Protein AF-A0AA92TJA6-F1 (afdb_monomer_lite)

InterPro domains:
  IPR025921 HmuY protein [PF14064] (43-308)
  IPR025921 HmuY protein [cd12105] (151-314)

Secondary structure (DSSP, 8-state):
--SSHHHHHHHHTT--------PPP--SEE-SS--GGGGTSS---EEE-TTT--EESSS-TT-B--SEETTEEHHHHTT-------EEEE--SSS--EEEE--B-TTS-EEEEE-TTT--EEEEE-----------S-----TTS-----SS--EEEETTEEEESSTTT-SSS-EEEEEEES-GGG---HHHHHHHHHHTT--PBPPEEEEEEEEPPHHHHHHHHHHTT--TTTS-SEETTTEE-EEEEEE-TTGGGGEEEETTTTEEEE--EEEEEE-TTSS-EEEEEEEESS-TTS-SSS-----EEEEEEE-

Organism: NCBI:txid165179

Sequence (315 aa):
MKKALLYIIGMAAAMTSCVSYEAEDFTGHTLPRKTGYSTGVTNDWLYFDLKTGHRYNVLNPNQSVIAYIDGKPIEEYFHYKGTAKLVKYWSEGVQKNIFEDAERDENGDTIFTKNQATGKLTYKTVKRQANSILVMENKEDDPNTMAYPATEWDLAFDGYQLRTNSGTSGIGKGGAADLGYGEYDKWTSKAQVDAYLAEHNMTFAVDDSASVYVTMSQNDWNKYCIDNKLDMNENPWFDPNNGPAKQLVSGNPVLEKAMTFSGPPPVYTPSFHTYVIRSWDGERYYKLQIISWYDANVQIGDEGGRISYYLDELK

Structure (mmCIF, N/CA/C/O backbone):
data_AF-A0AA92TJA6-F1
#
_entry.id   AF-A0AA92TJA6-F1
#
loop_
_atom_site.group_PDB
_atom_site.id
_atom_site.type_symbol
_atom_site.label_atom_id
_atom_site.label_alt_id
_atom_site.label_comp_id
_atom_site.label_asym_id
_atom_site.label_entity_id
_atom_site.label_seq_id
_atom_site.pdbx_PDB_ins_code
_atom_site.Cartn_x
_atom_site.Cartn_y
_atom_site.Cartn_z
_atom_site.occupancy
_atom_site.B_iso_or_equiv
_atom_site.auth_seq_id
_atom_site.auth_comp_id
_atom_site.auth_asym_id
_atom_site.auth_atom_id
_atom_site.pdbx_PDB_model_num
ATOM 1 N N . MET A 1 1 ? 13.074 -70.346 0.147 1.00 46.81 1 MET A N 1
ATOM 2 C CA . MET A 1 1 ? 13.483 -68.919 0.149 1.00 46.81 1 MET A CA 1
ATOM 3 C C . MET A 1 1 ? 12.815 -68.085 -0.962 1.00 46.81 1 MET A C 1
ATOM 5 O O . MET A 1 1 ? 13.453 -67.213 -1.526 1.00 46.81 1 MET A O 1
ATOM 9 N N . LYS A 1 2 ? 11.533 -68.314 -1.296 1.00 37.91 2 LYS A N 1
ATOM 10 C CA . LYS A 1 2 ? 10.801 -67.497 -2.295 1.00 37.91 2 LYS A CA 1
ATOM 11 C C . LYS A 1 2 ? 9.428 -66.991 -1.826 1.00 37.91 2 LYS A C 1
ATOM 13 O O . LYS A 1 2 ? 8.807 -66.222 -2.535 1.00 37.91 2 LYS A O 1
ATOM 18 N N . LYS A 1 3 ? 8.966 -67.376 -0.626 1.00 38.28 3 LYS A N 1
ATOM 19 C CA . LYS A 1 3 ? 7.673 -66.931 -0.065 1.00 38.28 3 LYS A CA 1
ATOM 20 C C . LYS A 1 3 ? 7.793 -65.872 1.042 1.00 38.28 3 LYS A C 1
ATOM 22 O O . LYS A 1 3 ? 6.846 -65.137 1.261 1.00 38.28 3 LYS A O 1
ATOM 27 N N . ALA A 1 4 ? 8.963 -65.734 1.674 1.00 41.34 4 ALA A N 1
ATOM 28 C CA . ALA A 1 4 ? 9.211 -64.709 2.697 1.00 41.34 4 ALA A CA 1
ATOM 29 C C . ALA A 1 4 ? 9.603 -63.335 2.112 1.00 41.34 4 ALA A C 1
ATOM 31 O O . ALA A 1 4 ? 9.384 -62.314 2.747 1.00 41.34 4 ALA A O 1
ATOM 32 N N . LEU A 1 5 ? 10.127 -63.294 0.879 1.00 35.34 5 LEU A N 1
ATOM 33 C CA . LEU A 1 5 ? 10.540 -62.045 0.222 1.00 35.34 5 LEU A CA 1
ATOM 34 C C . LEU A 1 5 ? 9.351 -61.262 -0.374 1.00 35.34 5 LEU A C 1
ATOM 36 O O . LEU A 1 5 ? 9.407 -60.046 -0.493 1.00 35.34 5 LEU A O 1
ATOM 40 N N . LEU A 1 6 ? 8.250 -61.950 -0.696 1.00 38.56 6 LEU A N 1
ATOM 41 C CA . LEU A 1 6 ? 7.034 -61.335 -1.249 1.00 38.56 6 LEU A CA 1
ATOM 42 C C . LEU A 1 6 ? 6.188 -60.608 -0.191 1.00 38.56 6 LEU A C 1
ATOM 44 O O . LEU A 1 6 ? 5.512 -59.642 -0.523 1.00 38.56 6 LEU A O 1
ATOM 48 N N . TYR A 1 7 ? 6.273 -61.005 1.082 1.00 37.94 7 TYR A N 1
ATOM 49 C CA . TYR A 1 7 ? 5.555 -60.320 2.164 1.00 37.94 7 TYR A CA 1
ATOM 50 C C . TYR A 1 7 ? 6.229 -59.010 2.601 1.00 37.94 7 TYR A C 1
ATOM 52 O O . TYR A 1 7 ? 5.539 -58.073 2.984 1.00 37.94 7 TYR A O 1
ATOM 60 N N . ILE A 1 8 ? 7.556 -58.904 2.472 1.00 43.19 8 ILE A N 1
ATOM 61 C CA . ILE A 1 8 ? 8.298 -57.679 2.818 1.00 43.19 8 ILE A CA 1
ATOM 62 C C . ILE A 1 8 ? 8.139 -56.607 1.723 1.00 43.19 8 ILE A C 1
ATOM 64 O O . ILE A 1 8 ? 8.058 -55.422 2.029 1.00 43.19 8 ILE A O 1
ATOM 68 N N . ILE A 1 9 ? 7.990 -57.012 0.457 1.00 43.69 9 ILE A N 1
ATOM 69 C CA . ILE A 1 9 ? 7.741 -56.083 -0.661 1.00 43.69 9 ILE A CA 1
ATOM 70 C C . ILE A 1 9 ? 6.264 -55.639 -0.709 1.00 43.69 9 ILE A C 1
ATOM 72 O O . ILE A 1 9 ? 5.979 -54.509 -1.094 1.00 43.69 9 ILE A O 1
ATOM 76 N N . GLY A 1 10 ? 5.325 -56.474 -0.243 1.00 38.81 10 GLY A N 1
ATOM 77 C CA . GLY A 1 10 ? 3.901 -56.123 -0.155 1.00 38.81 10 GLY A CA 1
ATOM 78 C C . GLY A 1 10 ? 3.540 -55.154 0.980 1.00 38.81 10 GLY A C 1
ATOM 79 O O . GLY A 1 10 ? 2.587 -54.396 0.841 1.00 38.81 10 GLY A O 1
ATOM 80 N N . MET A 1 11 ? 4.304 -55.132 2.080 1.00 39.25 11 MET A N 1
ATOM 81 C CA . MET A 1 11 ? 4.089 -54.189 3.194 1.00 39.25 11 MET A CA 1
ATOM 82 C C . MET A 1 11 ? 4.798 -52.839 3.009 1.00 39.25 11 MET A C 1
ATOM 84 O O . MET A 1 11 ? 4.368 -51.849 3.593 1.00 39.25 11 MET A O 1
ATOM 88 N N . ALA A 1 12 ? 5.835 -52.761 2.168 1.00 43.03 12 ALA A N 1
ATOM 89 C CA . ALA A 1 12 ? 6.515 -51.498 1.863 1.00 43.03 12 ALA A CA 1
ATOM 90 C C . ALA A 1 12 ? 5.741 -50.613 0.861 1.00 43.03 12 ALA A C 1
ATOM 92 O O . ALA A 1 12 ? 5.966 -49.408 0.808 1.00 43.03 12 ALA A O 1
ATOM 93 N N . ALA A 1 13 ? 4.805 -51.187 0.097 1.00 44.28 13 ALA A N 1
ATOM 94 C CA . ALA A 1 13 ? 4.006 -50.465 -0.897 1.00 44.28 13 ALA A CA 1
ATOM 95 C C . ALA A 1 13 ? 2.725 -49.811 -0.333 1.00 44.28 13 ALA A C 1
ATOM 97 O O . ALA A 1 13 ? 2.009 -49.149 -1.075 1.00 44.28 13 ALA A O 1
ATOM 98 N N . ALA A 1 14 ? 2.429 -49.976 0.963 1.00 43.44 14 ALA A N 1
ATOM 99 C CA . ALA A 1 14 ? 1.237 -49.408 1.607 1.00 43.44 14 ALA A CA 1
ATOM 100 C C . ALA A 1 14 ? 1.508 -48.102 2.384 1.00 43.44 14 ALA A C 1
ATOM 102 O O . ALA A 1 14 ? 0.597 -47.561 3.002 1.00 43.44 14 ALA A O 1
ATOM 103 N N . MET A 1 15 ? 2.742 -47.584 2.348 1.00 41.47 15 MET A N 1
ATOM 104 C CA . MET A 1 15 ? 3.109 -46.290 2.943 1.00 41.47 15 MET A CA 1
ATOM 105 C C . MET A 1 15 ? 3.488 -45.244 1.889 1.00 41.47 15 MET A C 1
ATOM 107 O O . MET A 1 15 ? 4.301 -44.360 2.144 1.00 41.47 15 MET A O 1
ATOM 111 N N . THR A 1 16 ? 2.863 -45.280 0.711 1.00 46.41 16 THR A N 1
ATOM 112 C CA . THR A 1 16 ? 2.644 -44.034 -0.031 1.00 46.41 16 THR A CA 1
ATOM 113 C C . THR A 1 16 ? 1.530 -43.283 0.684 1.00 46.41 16 THR A C 1
ATOM 115 O O . THR A 1 16 ? 0.378 -43.284 0.253 1.00 46.41 16 THR A O 1
ATOM 118 N N . SER A 1 17 ? 1.864 -42.661 1.815 1.00 38.69 17 SER A N 1
ATOM 119 C CA . SER A 1 17 ? 1.127 -41.490 2.257 1.00 38.69 17 SER A CA 1
ATOM 120 C C . SER A 1 17 ? 1.330 -40.447 1.163 1.00 38.69 17 SER A C 1
ATOM 122 O O . SER A 1 17 ? 2.297 -39.684 1.177 1.00 38.69 17 SER A O 1
ATOM 124 N N . CYS A 1 18 ? 0.446 -40.449 0.166 1.00 38.00 18 CYS A N 1
ATOM 125 C CA . CYS A 1 18 ? 0.074 -39.206 -0.474 1.00 38.00 18 CYS A CA 1
ATOM 126 C C . CYS A 1 18 ? -0.380 -38.328 0.686 1.00 38.00 18 CYS A C 1
ATOM 128 O O . CYS A 1 18 ? -1.487 -38.489 1.191 1.00 38.00 18 CYS A O 1
ATOM 130 N N . VAL A 1 19 ? 0.524 -37.492 1.194 1.00 36.19 19 VAL A N 1
ATOM 131 C CA . VAL A 1 19 ? 0.121 -36.349 1.991 1.00 36.19 19 VAL A CA 1
ATOM 132 C C . VAL A 1 19 ? -0.661 -35.514 0.991 1.00 36.19 19 VAL A C 1
ATOM 134 O O . VAL A 1 19 ? -0.076 -34.767 0.210 1.00 36.19 19 VAL A O 1
ATOM 137 N N . SER A 1 20 ? -1.974 -35.731 0.912 1.00 33.03 20 SER A N 1
ATOM 138 C CA . SER A 1 20 ? -2.849 -34.664 0.474 1.00 33.03 20 SER A CA 1
ATOM 139 C C . SER A 1 20 ? -2.599 -33.580 1.501 1.00 33.03 20 SER A C 1
ATOM 141 O O . SER A 1 20 ? -2.987 -33.701 2.663 1.00 33.03 20 SER A O 1
ATOM 143 N N . TYR A 1 21 ? -1.822 -32.578 1.106 1.00 40.84 21 TYR A N 1
ATOM 144 C CA . TYR A 1 21 ? -1.892 -31.298 1.770 1.00 40.84 21 TYR A CA 1
ATOM 145 C C . TYR A 1 21 ? -3.336 -30.856 1.530 1.00 40.84 21 TYR A C 1
ATOM 147 O O . TYR A 1 21 ? -3.654 -30.290 0.488 1.00 40.84 21 TYR A O 1
ATOM 155 N N . GLU A 1 22 ? -4.235 -31.218 2.444 1.00 37.84 22 GLU A N 1
ATOM 156 C CA . GLU A 1 22 ? -5.461 -30.465 2.664 1.00 37.84 22 GLU A CA 1
ATOM 157 C C . GLU A 1 22 ? -4.980 -29.138 3.253 1.00 37.84 22 GLU A C 1
ATOM 159 O O . GLU A 1 22 ? -5.021 -28.912 4.458 1.00 37.84 22 GLU A O 1
ATOM 164 N N . ALA A 1 23 ? -4.353 -28.316 2.403 1.00 51.09 23 ALA A N 1
ATOM 165 C CA . ALA A 1 23 ? -4.221 -26.909 2.693 1.00 51.09 23 ALA A CA 1
ATOM 166 C C . ALA A 1 23 ? -5.659 -26.435 2.871 1.00 51.09 23 ALA A C 1
ATOM 168 O O . ALA A 1 23 ? -6.474 -26.641 1.972 1.00 51.09 23 ALA A O 1
ATOM 169 N N . GLU A 1 24 ? -5.977 -25.915 4.054 1.00 57.41 24 GLU A N 1
ATOM 170 C CA . GLU A 1 24 ? -7.269 -25.281 4.277 1.00 57.41 24 GLU A CA 1
ATOM 171 C C . GLU A 1 24 ? -7.510 -24.275 3.149 1.00 57.41 24 GLU A C 1
ATOM 173 O O . GLU A 1 24 ? -6.581 -23.573 2.728 1.00 57.41 24 GLU A O 1
ATOM 178 N N . ASP A 1 25 ? -8.736 -24.256 2.623 1.00 69.25 25 ASP A N 1
ATOM 179 C CA . ASP A 1 25 ? -9.102 -23.326 1.563 1.00 69.25 25 ASP A CA 1
ATOM 180 C C . ASP A 1 25 ? -8.773 -21.900 2.024 1.00 69.25 25 ASP A C 1
ATOM 182 O O . ASP A 1 25 ? -9.103 -21.495 3.141 1.00 69.25 25 ASP A O 1
ATOM 186 N N . PHE A 1 26 ? -8.093 -21.134 1.173 1.00 76.38 26 PHE A N 1
ATOM 187 C CA . PHE A 1 26 ? -7.744 -19.755 1.485 1.00 76.38 26 PHE A CA 1
ATOM 188 C C . PHE A 1 26 ? -9.024 -18.921 1.638 1.00 76.38 26 PHE A C 1
ATOM 190 O O . PHE A 1 26 ? -9.745 -18.697 0.670 1.00 76.38 26 PHE A O 1
ATOM 197 N N . THR A 1 27 ? -9.298 -18.430 2.849 1.00 80.25 27 THR A N 1
ATOM 198 C CA . THR A 1 27 ? -10.478 -17.595 3.150 1.00 80.25 27 THR A CA 1
ATOM 199 C C . THR A 1 27 ? -10.176 -16.095 3.151 1.00 80.25 27 THR A C 1
ATOM 201 O O . THR A 1 27 ? -10.936 -15.311 3.720 1.00 80.25 27 THR A O 1
ATOM 204 N N . GLY A 1 28 ? -9.024 -15.687 2.613 1.00 82.00 28 GLY A N 1
ATOM 205 C CA . GLY A 1 28 ? -8.618 -14.286 2.578 1.00 82.00 28 GLY A CA 1
ATOM 206 C C . GLY A 1 28 ? -9.091 -13.560 1.323 1.00 82.00 28 GLY A C 1
ATOM 207 O O . GLY A 1 28 ? -9.976 -14.005 0.600 1.00 82.00 28 GLY A O 1
ATOM 208 N N . HIS A 1 29 ? -8.470 -12.417 1.060 1.00 83.62 29 HIS A N 1
ATOM 209 C CA . HIS A 1 29 ? -8.767 -11.560 -0.081 1.00 83.62 29 HIS A CA 1
ATOM 210 C C . HIS A 1 29 ? -7.673 -11.667 -1.136 1.00 83.62 29 HIS A C 1
ATOM 212 O O . HIS A 1 29 ? -6.510 -11.934 -0.830 1.00 83.62 29 HIS A O 1
ATOM 218 N N . THR A 1 30 ? -8.031 -11.364 -2.378 1.00 82.81 30 THR A N 1
ATOM 219 C CA . THR A 1 30 ? -7.078 -11.228 -3.479 1.00 82.81 30 THR A CA 1
ATOM 220 C C . THR A 1 30 ? -7.277 -9.879 -4.152 1.00 82.81 30 THR A C 1
ATOM 222 O O . THR A 1 30 ? -8.408 -9.413 -4.305 1.00 82.81 30 THR A O 1
ATOM 225 N N . LEU A 1 31 ? -6.182 -9.239 -4.572 1.00 81.31 31 LEU A N 1
ATOM 226 C CA . LEU A 1 31 ? -6.276 -7.995 -5.329 1.00 81.31 31 LEU A CA 1
ATOM 227 C C . LEU A 1 31 ? -7.143 -8.195 -6.585 1.00 81.31 31 LEU A C 1
ATOM 229 O O . LEU A 1 31 ? -6.944 -9.159 -7.328 1.00 81.31 31 LEU A O 1
ATOM 233 N N . PRO A 1 32 ? -8.056 -7.254 -6.888 1.00 74.50 32 PRO A N 1
ATOM 234 C CA . PRO A 1 32 ? -9.002 -7.400 -7.994 1.00 74.50 32 PRO A CA 1
ATOM 235 C C . PRO A 1 32 ? -8.333 -7.314 -9.373 1.00 74.50 32 PRO A C 1
ATOM 237 O O . PRO A 1 32 ? -8.913 -7.711 -10.381 1.00 74.50 32 PRO A O 1
ATOM 240 N N . ARG A 1 33 ? -7.102 -6.796 -9.436 1.00 79.50 33 ARG A N 1
ATOM 241 C CA . ARG A 1 33 ? -6.264 -6.775 -10.634 1.00 79.50 33 ARG A CA 1
ATOM 242 C C . ARG A 1 33 ? -4.787 -6.760 -10.262 1.00 79.50 33 ARG A C 1
ATOM 244 O O . ARG A 1 33 ? -4.427 -6.481 -9.123 1.00 79.50 33 ARG A O 1
ATOM 251 N N . LYS A 1 34 ? -3.947 -7.002 -11.265 1.00 81.94 34 LYS A N 1
ATOM 252 C CA . LYS A 1 34 ? -2.508 -6.754 -11.177 1.00 81.94 34 LYS A CA 1
ATOM 253 C C . LYS A 1 34 ? -2.241 -5.258 -11.044 1.00 81.94 34 LYS A C 1
ATOM 255 O O . LYS A 1 34 ? -2.969 -4.462 -11.644 1.00 81.94 34 LYS A O 1
ATOM 260 N N . THR A 1 35 ? -1.202 -4.911 -10.298 1.00 82.25 35 THR A N 1
ATOM 261 C CA . THR A 1 35 ? -0.723 -3.537 -10.117 1.00 82.25 35 THR A CA 1
ATOM 262 C C . THR A 1 35 ? 0.784 -3.428 -10.381 1.00 82.25 35 THR A C 1
ATOM 264 O O . THR A 1 35 ? 1.507 -4.431 -10.476 1.00 82.25 35 THR A O 1
ATOM 267 N N . GLY A 1 36 ? 1.259 -2.192 -10.508 1.00 82.94 36 GLY A N 1
ATOM 268 C CA . GLY A 1 36 ? 2.660 -1.823 -10.717 1.00 82.94 36 GLY A CA 1
ATOM 269 C C . GLY A 1 36 ? 3.223 -2.176 -12.083 1.00 82.94 36 GLY A C 1
ATOM 270 O O . GLY A 1 36 ? 2.483 -2.328 -13.049 1.00 82.94 36 GLY A O 1
ATOM 271 N N . TYR A 1 37 ? 4.545 -2.357 -12.172 1.00 74.44 37 TYR A N 1
ATOM 272 C CA . TYR A 1 37 ? 5.258 -2.556 -13.448 1.00 74.44 37 TYR A CA 1
ATOM 273 C C . TYR A 1 37 ? 4.686 -3.676 -14.342 1.00 74.44 37 TYR A C 1
ATOM 275 O O . TYR A 1 37 ? 4.882 -3.658 -15.559 1.00 74.44 37 TYR A O 1
ATOM 283 N N . SER A 1 38 ? 3.961 -4.634 -13.751 1.00 74.06 38 SER A N 1
ATOM 284 C CA . SER A 1 38 ? 3.255 -5.712 -14.450 1.00 74.06 38 SER A CA 1
ATOM 285 C C . SER A 1 38 ? 2.142 -5.223 -15.392 1.00 74.06 38 SER A C 1
ATOM 287 O O . SER A 1 38 ? 1.795 -5.931 -16.336 1.00 74.06 38 SER A O 1
ATOM 289 N N . THR A 1 39 ? 1.618 -4.009 -15.191 1.00 71.69 39 THR A N 1
ATOM 290 C CA . THR A 1 39 ? 0.632 -3.359 -16.075 1.00 71.69 39 THR A CA 1
ATOM 291 C C . THR A 1 39 ? 1.279 -2.486 -17.153 1.00 71.69 39 THR A C 1
ATOM 293 O O . THR A 1 39 ? 0.586 -1.870 -17.962 1.00 71.69 39 THR A O 1
ATOM 296 N N . GLY A 1 40 ? 2.616 -2.472 -17.220 1.00 73.31 40 GLY A N 1
ATOM 297 C CA . GLY A 1 40 ? 3.381 -1.758 -18.241 1.00 73.31 40 GLY A CA 1
ATOM 298 C C . GLY A 1 40 ? 3.637 -0.284 -17.932 1.00 73.31 40 GLY A C 1
ATOM 299 O O . GLY A 1 40 ? 4.109 0.430 -18.821 1.00 73.31 40 GLY A O 1
ATOM 300 N N . VAL A 1 41 ? 3.353 0.156 -16.702 1.00 75.25 41 VAL A N 1
ATOM 301 C CA . VAL A 1 41 ? 3.571 1.525 -16.207 1.00 75.25 41 VAL A CA 1
ATOM 302 C C . VAL A 1 41 ? 4.150 1.499 -14.788 1.00 75.25 41 VAL A C 1
ATOM 304 O O . VAL A 1 41 ? 3.948 0.534 -14.056 1.00 75.25 41 VAL A O 1
ATOM 307 N N . THR A 1 42 ? 4.921 2.520 -14.415 1.00 79.31 42 THR A N 1
ATOM 308 C CA . THR A 1 42 ? 5.580 2.600 -13.095 1.00 79.31 42 THR A CA 1
ATOM 309 C C . THR A 1 42 ? 4.630 3.031 -11.978 1.00 79.31 42 THR A C 1
ATOM 311 O O . THR A 1 42 ? 4.838 2.642 -10.840 1.00 79.31 42 THR A O 1
ATOM 314 N N . ASN A 1 43 ? 3.621 3.846 -12.292 1.00 75.62 43 ASN A N 1
ATOM 315 C CA . ASN A 1 43 ? 2.665 4.385 -11.326 1.00 75.62 43 ASN A CA 1
ATOM 316 C C . ASN A 1 43 ? 1.317 3.697 -11.473 1.00 75.62 43 ASN A C 1
ATOM 318 O O . ASN A 1 43 ? 0.499 4.091 -12.303 1.00 75.62 43 ASN A O 1
ATOM 322 N N . ASP A 1 44 ? 1.056 2.675 -10.682 1.00 81.06 44 ASP A N 1
ATOM 323 C CA . ASP A 1 44 ? -0.193 1.937 -10.798 1.00 81.06 44 ASP A CA 1
ATOM 324 C C . ASP A 1 44 ? -0.746 1.557 -9.436 1.00 81.06 44 ASP A C 1
ATOM 326 O O . ASP A 1 44 ? -0.952 0.391 -9.094 1.00 81.06 44 ASP A O 1
ATOM 330 N N . TRP A 1 45 ? -0.999 2.606 -8.664 1.00 84.81 45 TRP A N 1
ATOM 331 C CA . TRP A 1 45 ? -1.575 2.489 -7.344 1.00 84.81 45 TRP A CA 1
ATOM 332 C C . TRP A 1 45 ? -3.070 2.224 -7.409 1.00 84.81 45 TRP A C 1
ATOM 334 O O . TRP A 1 45 ? -3.836 3.018 -7.954 1.00 84.81 45 TRP A O 1
ATOM 344 N N . LEU A 1 46 ? -3.487 1.130 -6.789 1.00 84.94 46 LEU A N 1
ATOM 345 C CA . LEU A 1 46 ? -4.878 0.784 -6.543 1.00 84.94 46 LEU A CA 1
ATOM 346 C C . LEU A 1 46 ? -5.216 1.124 -5.092 1.00 84.94 46 LEU A C 1
ATOM 348 O O . LEU A 1 46 ? -4.591 0.578 -4.185 1.00 84.94 46 LEU A O 1
ATOM 352 N N . TYR A 1 47 ? -6.183 2.014 -4.873 1.00 84.56 47 TYR A N 1
ATOM 353 C CA . TYR A 1 47 ? -6.493 2.548 -3.543 1.00 84.56 47 TYR A CA 1
ATOM 354 C C . TYR A 1 47 ? -7.798 1.979 -3.009 1.00 84.56 47 TYR A C 1
ATOM 356 O O . TYR A 1 47 ? -8.724 1.708 -3.774 1.00 84.56 47 TYR A O 1
ATOM 364 N N . PHE A 1 48 ? -7.888 1.881 -1.689 1.00 84.25 48 PHE A N 1
ATOM 365 C CA . PHE A 1 48 ? -9.005 1.293 -0.972 1.00 84.25 48 PHE A CA 1
ATOM 366 C C . PHE A 1 48 ? -9.438 2.205 0.179 1.00 84.25 48 PHE A C 1
ATOM 368 O O . PHE A 1 48 ? -8.616 2.605 1.004 1.00 84.25 48 PHE A O 1
ATOM 375 N N . ASP A 1 49 ? -10.733 2.497 0.248 1.00 83.94 49 ASP A N 1
ATOM 376 C CA . ASP A 1 49 ? -11.424 2.865 1.486 1.00 83.94 49 ASP A CA 1
ATOM 377 C C . ASP A 1 49 ? -11.823 1.560 2.182 1.00 83.94 49 ASP A C 1
ATOM 379 O O . ASP A 1 49 ? -12.683 0.815 1.702 1.00 83.94 49 ASP A O 1
ATOM 383 N N . LEU A 1 50 ? -11.176 1.260 3.302 1.00 84.50 50 LEU A N 1
ATOM 384 C CA . LEU A 1 50 ? -11.356 0.001 4.017 1.00 84.50 50 LEU A CA 1
ATOM 385 C C . LEU A 1 50 ? -12.685 -0.058 4.770 1.00 84.50 50 LEU A C 1
ATOM 387 O O . LEU A 1 50 ? -13.196 -1.150 5.015 1.00 84.50 50 LEU A O 1
ATOM 391 N N . LYS A 1 51 ? -13.278 1.096 5.097 1.00 81.00 51 LYS A N 1
ATOM 392 C CA . LYS A 1 51 ? -14.576 1.160 5.779 1.00 81.00 51 LYS A CA 1
ATOM 393 C C . LYS A 1 51 ? -15.701 0.784 4.825 1.00 81.00 51 LYS A C 1
ATOM 395 O O . LYS A 1 51 ? -16.618 0.055 5.202 1.00 81.00 51 LYS A O 1
ATOM 400 N N . THR A 1 52 ? -15.680 1.345 3.619 1.00 71.62 52 THR A N 1
ATOM 401 C CA . THR A 1 52 ? -16.760 1.147 2.638 1.00 71.62 52 THR A CA 1
ATOM 402 C C . THR A 1 52 ? -16.478 0.007 1.663 1.00 71.62 52 THR A C 1
ATOM 404 O O . THR A 1 52 ? -17.404 -0.468 1.008 1.00 71.62 52 THR A O 1
ATOM 407 N N . GLY A 1 53 ? -15.221 -0.435 1.562 1.00 70.06 53 GLY A N 1
ATOM 408 C CA . GLY A 1 53 ? -14.753 -1.349 0.522 1.00 70.06 53 GLY A CA 1
ATOM 409 C C . GLY A 1 53 ? -14.625 -0.681 -0.850 1.00 70.06 53 GLY A C 1
ATOM 410 O O . GLY A 1 53 ? -14.419 -1.371 -1.848 1.00 70.06 53 GLY A O 1
ATOM 411 N N . HIS A 1 54 ? -14.778 0.646 -0.931 1.00 71.06 54 HIS A N 1
ATOM 412 C CA . HIS A 1 54 ? -14.686 1.372 -2.189 1.00 71.06 54 HIS A CA 1
ATOM 413 C C . HIS A 1 54 ? -13.245 1.385 -2.707 1.00 71.06 54 HIS A C 1
ATOM 415 O O . HIS A 1 54 ? -12.289 1.567 -1.952 1.00 71.06 54 HIS A O 1
ATOM 421 N N . ARG A 1 55 ? -13.099 1.193 -4.018 1.00 75.19 55 ARG A N 1
ATOM 422 C CA . ARG A 1 55 ? -11.817 1.114 -4.715 1.00 75.19 55 ARG A CA 1
ATOM 423 C C . ARG A 1 55 ? -11.661 2.303 -5.647 1.00 75.19 55 ARG A C 1
ATOM 425 O O . ARG A 1 55 ? -12.583 2.625 -6.391 1.00 75.19 55 ARG A O 1
ATOM 432 N N . TYR A 1 56 ? -10.475 2.894 -5.675 1.00 72.88 56 TYR A N 1
ATOM 433 C CA . TYR A 1 56 ? -10.132 3.967 -6.604 1.00 72.88 56 TYR A CA 1
ATOM 434 C C . TYR A 1 56 ? -9.008 3.526 -7.534 1.00 72.88 56 TYR A C 1
ATOM 436 O O . TYR A 1 56 ? -8.159 2.719 -7.164 1.00 72.88 56 TYR A O 1
ATOM 444 N N . ASN A 1 57 ? -8.983 4.105 -8.735 1.00 70.69 57 ASN A N 1
ATOM 445 C CA . ASN A 1 57 ? -8.011 3.791 -9.782 1.00 70.69 57 ASN A CA 1
ATOM 446 C C . ASN A 1 57 ? -8.076 2.348 -10.318 1.00 70.69 57 ASN A C 1
ATOM 448 O O . ASN A 1 57 ? -7.067 1.745 -10.677 1.00 70.69 57 ASN A O 1
ATOM 452 N N . VAL A 1 58 ? -9.279 1.771 -10.386 1.00 68.25 58 VAL A N 1
ATOM 453 C CA . VAL A 1 58 ? -9.466 0.378 -10.821 1.00 68.25 58 VAL A CA 1
ATOM 454 C C . VAL A 1 58 ? -9.085 0.166 -12.291 1.00 68.25 58 VAL A C 1
ATOM 456 O O . VAL A 1 58 ? -8.516 -0.868 -12.615 1.00 68.25 58 VAL A O 1
ATOM 459 N N . LEU A 1 59 ? -9.345 1.131 -13.177 1.00 62.47 59 LEU A N 1
ATOM 460 C CA . LEU A 1 59 ? -9.205 0.946 -14.632 1.00 62.47 59 LEU A CA 1
ATOM 461 C C . LEU A 1 59 ? -8.211 1.898 -15.311 1.00 62.47 59 LEU A C 1
ATOM 463 O O . LEU A 1 59 ? -8.044 1.824 -16.525 1.00 62.47 59 LEU A O 1
ATOM 467 N N . ASN A 1 60 ? -7.544 2.770 -14.552 1.00 63.72 60 ASN A N 1
ATOM 468 C CA . ASN A 1 60 ? -6.677 3.817 -15.098 1.00 63.72 60 ASN A CA 1
ATOM 469 C C . ASN A 1 60 ? -5.232 3.694 -14.576 1.00 63.72 60 ASN A C 1
ATOM 471 O O . ASN A 1 60 ? -4.758 4.581 -13.862 1.00 63.72 60 ASN A O 1
ATOM 475 N N . PRO A 1 61 ? -4.507 2.613 -14.924 1.00 66.75 61 PRO A N 1
ATOM 476 C CA . PRO A 1 61 ? -3.086 2.525 -14.603 1.00 66.75 61 PRO A CA 1
ATOM 477 C C . PRO A 1 61 ? -2.357 3.761 -15.157 1.00 66.75 61 PRO A C 1
ATOM 479 O O . PRO A 1 61 ? -2.736 4.292 -16.205 1.00 66.75 61 PRO A O 1
ATOM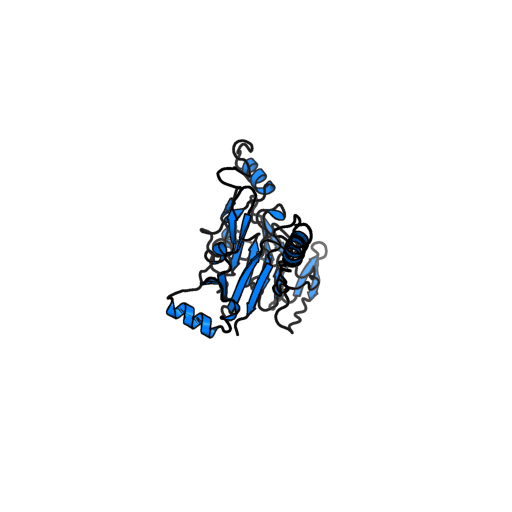 482 N N . ASN A 1 62 ? -1.319 4.229 -14.460 1.00 64.12 62 ASN A N 1
ATOM 483 C CA . ASN A 1 62 ? -0.577 5.469 -14.736 1.00 64.12 62 ASN A CA 1
ATOM 484 C C . ASN A 1 62 ? -1.252 6.775 -14.298 1.00 64.12 62 ASN A C 1
ATOM 486 O O . ASN A 1 62 ? -0.717 7.851 -14.566 1.00 64.12 62 ASN A O 1
ATOM 490 N N . GLN A 1 63 ? -2.390 6.715 -13.610 1.00 59.19 63 GLN A N 1
ATOM 491 C CA . GLN A 1 63 ? -3.016 7.874 -12.968 1.00 59.19 63 GLN A CA 1
ATOM 492 C C . GLN A 1 63 ? -2.949 7.733 -11.438 1.00 59.19 63 GLN A C 1
ATOM 494 O O . GLN A 1 63 ? -2.948 6.622 -10.914 1.00 59.19 63 GLN A O 1
ATOM 499 N N . SER A 1 64 ? -2.836 8.849 -10.715 1.00 57.59 64 SER A N 1
ATOM 500 C CA . SER A 1 64 ? -2.704 8.898 -9.253 1.00 57.59 64 SER A CA 1
ATOM 501 C C . SER A 1 64 ? -3.782 9.782 -8.629 1.00 57.59 64 SER A C 1
ATOM 503 O O . SER A 1 64 ? -3.907 10.957 -8.994 1.00 57.59 64 SER A O 1
ATOM 505 N N . VAL A 1 65 ? -4.570 9.207 -7.703 1.00 56.16 65 VAL A N 1
ATOM 506 C CA . VAL A 1 65 ? -5.802 9.808 -7.129 1.00 56.16 65 VAL A CA 1
ATOM 507 C C . VAL A 1 65 ? -5.608 10.750 -5.966 1.00 56.16 65 VAL A C 1
ATOM 509 O O . VAL A 1 65 ? -6.584 11.276 -5.422 1.00 56.16 65 VAL A O 1
ATOM 512 N N . ILE A 1 66 ? -4.362 10.921 -5.561 1.00 55.97 66 ILE A N 1
ATOM 513 C CA . ILE A 1 66 ? -4.002 11.646 -4.352 1.00 55.97 66 ILE A CA 1
ATOM 514 C C . ILE A 1 66 ? -4.071 13.148 -4.598 1.00 55.97 66 ILE A C 1
ATOM 516 O O . ILE A 1 66 ? -3.797 13.608 -5.695 1.00 55.97 66 ILE A O 1
ATOM 520 N N . ALA A 1 67 ? -4.420 13.913 -3.566 1.00 48.00 67 ALA A N 1
ATOM 521 C CA . ALA A 1 67 ? -4.425 15.377 -3.608 1.00 48.00 67 ALA A CA 1
ATOM 522 C C . ALA A 1 67 ? -3.069 15.998 -3.204 1.00 48.00 67 ALA A C 1
ATOM 524 O O . ALA A 1 67 ? -2.912 17.218 -3.262 1.00 48.00 67 ALA A O 1
ATOM 525 N N . TYR A 1 68 ? -2.101 15.170 -2.788 1.00 49.03 68 TYR A N 1
ATOM 526 C CA . TYR A 1 68 ? -0.823 15.590 -2.208 1.00 49.03 68 TYR A CA 1
ATOM 527 C C . TYR A 1 68 ? 0.347 14.784 -2.778 1.00 49.03 68 TYR A C 1
ATOM 529 O O . TYR A 1 68 ? 0.195 13.599 -3.054 1.00 49.03 68 TYR A O 1
ATOM 537 N N . ILE A 1 69 ? 1.502 15.432 -2.935 1.00 54.41 69 ILE A N 1
ATOM 538 C CA . ILE A 1 69 ? 2.779 14.831 -3.344 1.00 54.41 69 ILE A CA 1
ATOM 539 C C . ILE A 1 69 ? 3.862 15.413 -2.438 1.00 54.41 69 ILE A C 1
ATOM 541 O O . ILE A 1 69 ? 3.953 16.635 -2.299 1.00 54.41 69 ILE A O 1
ATOM 545 N N . ASP A 1 70 ? 4.671 14.559 -1.809 1.00 58.56 70 ASP A N 1
ATOM 546 C CA . ASP A 1 70 ? 5.749 14.968 -0.896 1.00 58.56 70 ASP A CA 1
ATOM 547 C C . ASP A 1 70 ? 5.258 15.936 0.205 1.00 58.56 70 ASP A C 1
ATOM 549 O O . ASP A 1 70 ? 5.918 16.917 0.555 1.00 58.56 70 ASP A O 1
ATOM 553 N N . GLY A 1 71 ? 4.042 15.702 0.717 1.00 53.81 71 GLY A N 1
ATOM 554 C CA . GLY A 1 71 ? 3.408 16.532 1.751 1.00 53.81 71 GLY A CA 1
ATOM 555 C C . GLY A 1 71 ? 2.891 17.896 1.270 1.00 53.81 71 GLY A C 1
ATOM 556 O O . GLY A 1 71 ? 2.389 18.677 2.080 1.00 53.81 71 GLY A O 1
ATOM 557 N N . LYS A 1 72 ? 2.974 18.193 -0.031 1.00 56.53 72 LYS A N 1
ATOM 558 C CA . LYS A 1 72 ? 2.442 19.420 -0.637 1.00 56.53 72 LYS A CA 1
ATOM 559 C C . LYS A 1 72 ? 1.160 19.137 -1.410 1.00 56.53 72 LYS A C 1
ATOM 561 O O . LYS A 1 72 ? 1.100 18.114 -2.089 1.00 56.53 72 LYS A O 1
ATOM 566 N N . PRO A 1 73 ? 0.160 20.035 -1.380 1.00 58.59 73 PRO A N 1
ATOM 567 C CA . PRO A 1 73 ? -0.964 19.957 -2.305 1.00 58.59 73 PRO A CA 1
ATOM 568 C C . PRO A 1 73 ? -0.463 19.925 -3.753 1.00 58.59 73 PRO A C 1
ATOM 570 O O . PRO A 1 73 ? 0.512 20.608 -4.083 1.00 58.59 73 PRO A O 1
ATOM 573 N N . ILE A 1 74 ? -1.139 19.181 -4.628 1.00 54.19 74 ILE A N 1
ATOM 574 C CA . ILE A 1 74 ? -0.812 19.105 -6.064 1.00 54.19 74 ILE A CA 1
ATOM 575 C C . ILE A 1 74 ? -0.661 20.497 -6.688 1.00 54.19 74 ILE A C 1
ATOM 577 O O . ILE A 1 74 ? 0.239 20.725 -7.494 1.00 54.19 74 ILE A O 1
ATOM 581 N N . GLU A 1 75 ? -1.496 21.457 -6.294 1.00 53.66 75 GLU A N 1
ATOM 582 C CA . GLU A 1 75 ? -1.429 22.832 -6.789 1.00 53.66 75 GLU A CA 1
ATOM 583 C C . GLU A 1 75 ? -0.106 23.515 -6.457 1.00 53.66 75 GLU A C 1
ATOM 585 O O . GLU A 1 75 ? 0.470 24.205 -7.300 1.00 53.66 75 GLU A O 1
ATOM 590 N N . GLU A 1 76 ? 0.377 23.318 -5.232 1.00 57.34 76 GLU A N 1
ATOM 591 C CA . GLU A 1 76 ? 1.647 23.870 -4.781 1.00 57.34 76 GLU A CA 1
ATOM 592 C C . GLU A 1 76 ? 2.812 23.149 -5.460 1.00 57.34 76 GLU A C 1
ATOM 594 O O . GLU A 1 76 ? 3.727 23.802 -5.966 1.00 57.34 76 GLU A O 1
ATOM 599 N N . TYR A 1 77 ? 2.750 21.815 -5.514 1.00 52.03 77 TYR A N 1
ATOM 600 C CA . TYR A 1 77 ? 3.795 20.969 -6.084 1.00 52.03 77 TYR A CA 1
ATOM 601 C C . TYR A 1 77 ? 4.033 21.257 -7.575 1.00 52.03 77 TYR A C 1
ATOM 603 O O . TYR A 1 77 ? 5.176 21.295 -8.027 1.00 52.03 77 TYR A O 1
ATOM 611 N N . PHE A 1 78 ? 2.966 21.521 -8.332 1.00 49.53 78 PHE A N 1
ATOM 612 C CA . PHE A 1 78 ? 3.031 21.852 -9.760 1.00 49.53 78 PHE A CA 1
ATOM 613 C C . PHE A 1 78 ? 3.049 23.350 -10.070 1.00 49.53 78 PHE A C 1
ATOM 615 O O . PHE A 1 78 ? 3.013 23.729 -11.241 1.00 49.53 78 PHE A O 1
ATOM 622 N N . HIS A 1 79 ? 3.100 24.214 -9.052 1.00 50.75 79 HIS A N 1
ATOM 623 C CA . HIS A 1 79 ? 3.038 25.670 -9.214 1.00 50.75 79 HIS A CA 1
ATOM 624 C C . HIS A 1 79 ? 1.813 26.151 -10.024 1.00 50.75 79 HIS A C 1
ATOM 626 O O . HIS A 1 79 ? 1.886 27.126 -10.780 1.00 50.75 79 HIS A O 1
ATOM 632 N N . TYR A 1 80 ? 0.671 25.481 -9.865 1.00 44.31 80 TYR A N 1
ATOM 633 C CA . TYR A 1 80 ? -0.570 25.776 -10.578 1.00 44.31 80 TYR A CA 1
ATOM 634 C C . TYR A 1 80 ? -1.372 26.882 -9.865 1.00 44.31 80 TYR A C 1
ATOM 636 O O . TYR A 1 80 ? -1.628 26.806 -8.666 1.00 44.31 80 TYR A O 1
ATOM 644 N N . LYS A 1 81 ? -1.795 27.920 -10.606 1.00 50.41 81 LYS A N 1
ATOM 645 C CA . LYS A 1 81 ? -2.490 29.120 -10.073 1.00 50.41 81 LYS A CA 1
ATOM 646 C C . LYS A 1 81 ? -3.982 29.224 -10.440 1.00 50.41 81 LYS A C 1
ATOM 648 O O . LYS A 1 81 ? -4.567 30.296 -10.294 1.00 50.41 81 LYS A O 1
ATOM 653 N N . GLY A 1 82 ? -4.593 28.165 -10.972 1.00 46.34 82 GLY A N 1
ATOM 654 C CA . GLY A 1 82 ? -5.998 28.193 -11.400 1.00 46.34 82 GLY A CA 1
ATOM 655 C C . GLY A 1 82 ? -6.987 28.251 -10.229 1.00 46.34 82 GLY A C 1
ATOM 656 O O . GLY A 1 82 ? -6.739 27.701 -9.160 1.00 46.34 82 GLY A O 1
ATOM 657 N N . THR A 1 83 ? -8.118 28.929 -10.437 1.00 40.75 83 THR A N 1
ATOM 658 C CA . THR A 1 83 ? -9.131 29.261 -9.415 1.00 40.75 83 THR A CA 1
ATOM 659 C C . THR A 1 83 ? -10.302 28.275 -9.325 1.00 40.75 83 THR A C 1
ATOM 661 O O . THR A 1 83 ? -11.217 28.493 -8.534 1.00 40.75 83 THR A O 1
ATOM 664 N N . ALA A 1 84 ? -10.322 27.215 -10.135 1.00 41.97 84 ALA A N 1
ATOM 665 C CA . ALA A 1 84 ? -11.489 26.346 -10.262 1.00 41.97 84 ALA A CA 1
ATOM 666 C C . ALA A 1 84 ? -11.464 25.163 -9.271 1.00 41.97 84 ALA A C 1
ATOM 668 O O . ALA A 1 84 ? -10.421 24.536 -9.066 1.00 41.97 84 ALA A O 1
ATOM 669 N N . LYS A 1 85 ? -12.636 24.836 -8.697 1.00 41.06 85 LYS A N 1
ATOM 670 C CA . LYS A 1 85 ? -12.915 23.651 -7.854 1.00 41.06 85 LYS A CA 1
ATOM 671 C C . LYS A 1 85 ? -12.957 22.356 -8.690 1.00 41.06 85 LYS A C 1
ATOM 673 O O . LYS A 1 85 ? -13.886 21.558 -8.581 1.00 41.06 85 LYS A O 1
ATOM 678 N N . LEU A 1 86 ? -11.994 22.189 -9.587 1.00 38.44 86 LEU A N 1
ATOM 679 C CA . LEU A 1 86 ? -11.898 21.024 -10.457 1.00 38.44 86 LEU A CA 1
ATOM 680 C C . LEU A 1 86 ? -11.196 19.898 -9.703 1.00 38.44 86 LEU A C 1
ATOM 682 O O . LEU A 1 86 ? -10.253 20.141 -8.946 1.00 38.44 86 LEU A O 1
ATOM 686 N N . VAL A 1 87 ? -11.663 18.673 -9.917 1.00 38.41 87 VAL A N 1
ATOM 687 C CA . VAL A 1 87 ? -10.955 17.473 -9.478 1.00 38.41 87 VAL A CA 1
ATOM 688 C C . VAL A 1 87 ? -9.667 17.375 -10.290 1.00 38.41 87 VAL A C 1
ATOM 690 O O . VAL A 1 87 ? -9.708 17.435 -11.520 1.00 38.41 87 VAL A O 1
ATOM 693 N N . LYS A 1 88 ? -8.529 17.253 -9.601 1.00 45.09 88 LYS A N 1
ATOM 694 C CA . LYS A 1 88 ? -7.197 17.229 -10.213 1.00 45.09 88 LYS A CA 1
ATOM 695 C C . LYS A 1 88 ? -6.614 15.829 -10.122 1.00 45.09 88 LYS A C 1
ATOM 697 O O . LYS A 1 88 ? -6.570 15.241 -9.046 1.00 45.09 88 LYS A O 1
ATOM 702 N N . TYR A 1 89 ? -6.157 15.328 -11.258 1.00 43.03 89 TYR A N 1
ATOM 703 C CA . TYR A 1 89 ? -5.497 14.034 -11.404 1.00 43.03 89 TYR A CA 1
ATOM 704 C C . TYR A 1 89 ? -4.090 14.297 -11.893 1.00 43.03 89 TYR A C 1
ATOM 706 O O . TYR A 1 89 ? -3.868 15.265 -12.628 1.00 43.03 89 TYR A O 1
ATOM 714 N N . TRP A 1 90 ? -3.164 13.404 -11.570 1.00 40.69 90 TRP A N 1
ATOM 715 C CA . TRP A 1 90 ? -1.838 13.465 -12.157 1.00 40.69 90 TRP A CA 1
ATOM 716 C C . TRP A 1 90 ? -1.293 12.080 -12.483 1.00 40.69 90 TRP A C 1
ATOM 718 O O . TRP A 1 90 ? -1.669 11.087 -11.865 1.00 40.69 90 TRP A O 1
ATOM 728 N N . SER A 1 91 ? -0.424 12.011 -13.486 1.00 37.72 91 SER A N 1
ATOM 729 C CA . SER A 1 91 ? 0.342 10.808 -13.809 1.00 37.72 91 SER A CA 1
ATOM 730 C C . SER A 1 91 ? 1.731 10.899 -13.185 1.00 37.72 91 SER A C 1
ATOM 732 O O . SER A 1 91 ? 2.498 11.807 -13.513 1.00 37.72 91 SER A O 1
ATOM 734 N N . GLU A 1 92 ? 2.062 9.973 -12.290 1.00 41.62 92 GLU A N 1
ATOM 735 C CA . GLU A 1 92 ? 3.402 9.823 -11.722 1.00 41.62 92 GLU A CA 1
ATOM 736 C C . GLU A 1 92 ? 4.261 9.019 -12.723 1.00 41.62 92 GLU A C 1
ATOM 738 O O . GLU A 1 92 ? 3.885 7.944 -13.173 1.00 41.62 92 GLU A O 1
ATOM 743 N N . GLY A 1 93 ? 5.364 9.607 -13.197 1.00 44.66 93 GLY A N 1
ATOM 744 C CA . GLY A 1 93 ? 6.178 9.103 -14.312 1.00 44.66 93 GLY A CA 1
ATOM 745 C C . GLY A 1 93 ? 7.046 10.212 -14.924 1.00 44.66 93 GLY A C 1
ATOM 746 O O . GLY A 1 93 ? 7.132 11.308 -14.370 1.00 44.66 93 GLY A O 1
ATOM 747 N N . VAL A 1 94 ? 7.688 9.961 -16.073 1.00 29.36 94 VAL A N 1
ATOM 748 C CA . VAL A 1 94 ? 8.601 10.936 -16.722 1.00 29.36 94 VAL A CA 1
ATOM 749 C C . VAL A 1 94 ? 7.874 12.219 -17.173 1.00 29.36 94 VAL A C 1
ATOM 751 O O . VAL A 1 94 ? 8.469 13.292 -17.226 1.00 29.36 94 VAL A O 1
ATOM 754 N N . GLN A 1 95 ? 6.559 12.145 -17.405 1.00 31.17 95 GLN A N 1
ATOM 755 C CA . GLN A 1 95 ? 5.713 13.314 -17.650 1.00 31.17 95 GLN A CA 1
ATOM 756 C C . GLN A 1 95 ? 4.740 13.532 -16.495 1.00 31.17 95 GLN A C 1
ATOM 758 O O . GLN A 1 95 ? 3.820 12.742 -16.282 1.00 31.17 95 GLN A O 1
ATOM 763 N N . LYS A 1 96 ? 4.925 14.645 -15.781 1.00 37.47 96 LYS A N 1
ATOM 764 C CA . LYS A 1 96 ? 3.994 15.096 -14.753 1.00 37.47 96 LYS A CA 1
ATOM 765 C C . LYS A 1 96 ? 2.948 16.032 -15.378 1.00 37.47 96 LYS A C 1
ATOM 767 O O . LYS A 1 96 ? 3.249 17.194 -15.638 1.00 37.47 96 LYS A O 1
ATOM 772 N N . ASN A 1 97 ? 1.738 15.534 -15.632 1.00 31.27 97 ASN A N 1
ATOM 773 C CA . ASN A 1 97 ? 0.636 16.313 -16.216 1.00 31.27 97 ASN A CA 1
ATOM 774 C C . ASN A 1 97 ? -0.544 16.406 -15.237 1.00 31.27 97 ASN A C 1
ATOM 776 O O . ASN A 1 97 ? -0.850 15.417 -14.577 1.00 31.27 97 ASN A O 1
ATOM 780 N N . ILE A 1 98 ? -1.211 17.567 -15.171 1.00 37.25 98 ILE A N 1
ATOM 781 C CA . ILE A 1 98 ? -2.471 17.765 -14.431 1.00 37.25 98 ILE A CA 1
ATOM 782 C C . ILE A 1 98 ? -3.647 17.608 -15.401 1.00 37.25 98 ILE A C 1
ATOM 784 O O . ILE A 1 98 ? -3.658 18.243 -16.457 1.00 37.25 98 ILE A O 1
ATOM 788 N N . PHE A 1 99 ? -4.648 16.815 -15.020 1.00 38.19 99 PHE A N 1
ATOM 789 C CA . PHE A 1 99 ? -5.936 16.715 -15.715 1.00 38.19 99 PHE A CA 1
ATOM 790 C C . PHE A 1 99 ? -7.053 17.324 -14.854 1.00 38.19 99 PHE A C 1
ATOM 792 O O . PHE A 1 99 ? -6.988 17.248 -13.627 1.00 38.19 99 PHE A O 1
ATOM 799 N N . GLU A 1 100 ? -8.059 17.932 -15.487 1.00 40.31 100 GLU A N 1
ATOM 800 C CA . GLU A 1 100 ? -9.161 18.650 -14.828 1.00 40.31 100 GLU A CA 1
ATOM 801 C C . GLU A 1 100 ? -10.514 17.947 -15.079 1.00 40.31 100 GLU A C 1
ATOM 803 O O . GLU A 1 100 ? -10.900 17.796 -16.237 1.00 40.31 100 GLU A O 1
ATOM 808 N N . ASP A 1 101 ? -11.265 17.592 -14.022 1.00 39.16 101 ASP A N 1
ATOM 809 C CA . ASP A 1 101 ? -12.704 17.244 -14.101 1.00 39.16 101 ASP A CA 1
ATOM 810 C C . ASP A 1 101 ? -13.597 18.225 -13.324 1.00 39.16 101 ASP A C 1
ATOM 812 O O . ASP A 1 101 ? -13.170 18.887 -12.379 1.00 39.16 101 ASP A O 1
ATOM 816 N N . ALA A 1 102 ? -14.867 18.303 -13.733 1.00 41.19 102 ALA A N 1
ATOM 817 C CA . ALA A 1 102 ? -15.845 19.315 -13.328 1.00 41.19 102 ALA A CA 1
ATOM 818 C C . ALA A 1 102 ? -16.358 19.232 -11.864 1.00 41.19 102 ALA A C 1
ATOM 820 O O . ALA A 1 102 ? -16.269 18.198 -11.206 1.00 41.19 102 ALA A O 1
ATOM 821 N N . GLU A 1 103 ? -16.900 20.359 -11.372 1.00 40.50 103 GLU A N 1
ATOM 822 C CA . GLU A 1 103 ? -17.278 20.634 -9.970 1.00 40.50 103 GLU A CA 1
ATOM 823 C C . GLU A 1 103 ? -18.279 19.624 -9.356 1.00 40.50 103 GLU A C 1
ATOM 825 O O . GLU A 1 103 ? -19.181 19.119 -10.034 1.00 40.50 103 GLU A O 1
ATOM 830 N N . ARG A 1 104 ? -18.149 19.384 -8.038 1.00 45.66 104 ARG A N 1
ATOM 831 C CA . ARG A 1 104 ? -19.096 18.630 -7.188 1.00 45.66 104 ARG A CA 1
ATOM 832 C C . ARG A 1 104 ? -19.934 19.568 -6.308 1.00 45.66 104 ARG A C 1
ATOM 834 O O . ARG A 1 104 ? -19.534 20.706 -6.058 1.00 45.66 104 ARG A O 1
ATOM 841 N N . ASP A 1 105 ? -21.080 19.084 -5.822 1.00 44.25 105 ASP A N 1
ATOM 842 C CA . ASP A 1 105 ? -21.832 19.764 -4.755 1.00 44.25 105 ASP A CA 1
ATOM 843 C C . ASP A 1 105 ? -21.114 19.678 -3.391 1.00 44.25 105 ASP A C 1
ATOM 845 O O . ASP A 1 105 ? -20.118 18.973 -3.231 1.00 44.25 105 ASP A O 1
ATOM 849 N N . GLU A 1 106 ? -21.612 20.421 -2.398 1.00 41.03 106 GLU A N 1
ATOM 850 C CA . GLU A 1 106 ? -21.016 20.545 -1.054 1.00 41.03 106 GLU A CA 1
ATOM 851 C C . GLU A 1 106 ? -20.911 19.213 -0.284 1.00 41.03 106 GLU A C 1
ATOM 853 O O . GLU A 1 106 ? -20.156 19.136 0.682 1.00 41.03 106 GLU A O 1
ATOM 858 N N . ASN A 1 107 ? -21.609 18.164 -0.734 1.00 40.88 107 ASN A N 1
ATOM 859 C CA . ASN A 1 107 ? -21.628 16.838 -0.111 1.00 40.88 107 ASN A CA 1
ATOM 860 C C . ASN A 1 107 ? -20.816 15.788 -0.898 1.00 40.88 107 ASN A C 1
ATOM 862 O O . ASN A 1 107 ? -20.632 14.665 -0.425 1.00 40.88 107 ASN A O 1
ATOM 866 N N . GLY A 1 108 ? -20.324 16.136 -2.094 1.00 44.81 108 GLY A N 1
ATOM 867 C CA . GLY A 1 108 ? -19.552 15.247 -2.967 1.00 44.81 108 GLY A CA 1
ATOM 868 C C . GLY A 1 108 ? -20.382 14.195 -3.715 1.00 44.81 108 GLY A C 1
ATOM 869 O O . GLY A 1 108 ? -19.801 13.357 -4.411 1.00 44.81 108 GLY A O 1
ATOM 870 N N . ASP A 1 109 ? -21.713 14.247 -3.615 1.00 41.84 109 ASP A N 1
ATOM 871 C CA . ASP A 1 109 ? -22.634 13.185 -4.046 1.00 41.84 109 ASP A CA 1
ATOM 872 C C . ASP A 1 109 ? -23.127 13.363 -5.497 1.00 41.84 109 ASP A C 1
ATOM 874 O O . ASP A 1 109 ? -23.696 12.439 -6.082 1.00 41.84 109 ASP A O 1
ATOM 878 N N . THR A 1 110 ? -22.899 14.523 -6.118 1.00 38.94 110 THR A N 1
ATOM 879 C CA . THR A 1 110 ? -23.316 14.799 -7.504 1.00 38.94 110 THR A CA 1
ATOM 880 C C . THR A 1 110 ? -22.160 15.356 -8.329 1.00 38.94 110 THR A C 1
ATOM 882 O O . THR A 1 110 ? -21.491 16.299 -7.910 1.00 38.94 110 THR A O 1
ATOM 885 N N . ILE A 1 111 ? -21.947 14.803 -9.528 1.00 42.72 111 ILE A N 1
ATOM 886 C CA . ILE A 1 111 ? -20.971 15.314 -10.506 1.00 42.72 111 ILE A CA 1
ATOM 887 C C . ILE A 1 111 ? -21.716 16.143 -11.555 1.00 42.72 111 ILE A C 1
ATOM 889 O O . ILE A 1 111 ? -22.652 15.635 -12.184 1.00 42.72 111 ILE A O 1
ATOM 893 N N . PHE A 1 112 ? -21.292 17.393 -11.774 1.00 40.12 112 PHE A N 1
ATOM 894 C CA . PHE A 1 112 ? -21.861 18.277 -12.795 1.00 40.12 112 PHE A CA 1
ATOM 895 C C . PHE A 1 112 ? -20.958 18.342 -14.023 1.00 40.12 112 PHE A C 1
ATOM 897 O O . PHE A 1 112 ? -19.895 18.946 -13.993 1.00 40.12 112 PHE A O 1
ATOM 904 N N . THR A 1 113 ? -21.396 17.799 -15.153 1.00 38.81 113 THR A N 1
ATOM 905 C CA . THR A 1 113 ? -20.701 17.981 -16.432 1.00 38.81 113 THR A CA 1
ATOM 906 C C . THR A 1 113 ? -21.315 19.159 -17.179 1.00 38.81 113 THR A C 1
ATOM 908 O O . THR A 1 113 ? -22.518 19.174 -17.456 1.00 38.81 113 THR A O 1
ATOM 911 N N . LYS A 1 114 ? -20.495 20.153 -17.532 1.00 38.97 114 LYS A N 1
ATOM 912 C CA . LYS A 1 114 ? -20.916 21.289 -18.359 1.00 38.97 114 LYS A CA 1
ATOM 913 C C . LYS A 1 114 ? -20.495 21.056 -19.803 1.00 38.97 114 LYS A C 1
ATOM 915 O O . LYS A 1 114 ? -19.309 20.985 -20.112 1.00 38.97 114 LYS A O 1
ATOM 920 N N . ASN A 1 115 ? -21.466 20.975 -20.705 1.00 39.50 115 ASN A N 1
ATOM 921 C CA . ASN A 1 115 ? -21.173 20.899 -22.130 1.00 39.50 115 ASN A CA 1
ATOM 922 C C 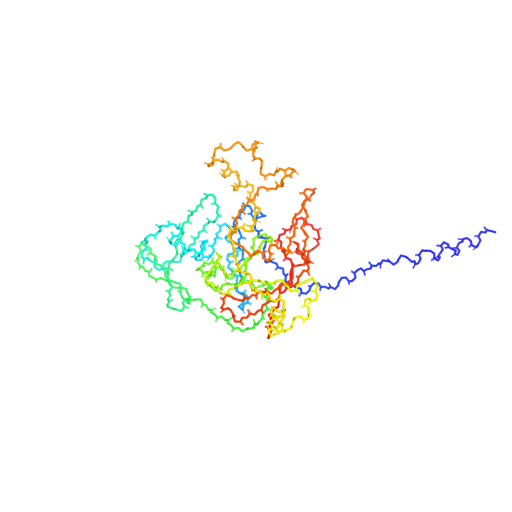. ASN A 1 115 ? -20.577 22.241 -22.599 1.00 39.50 115 ASN A C 1
ATOM 924 O O . ASN A 1 115 ? -21.261 23.265 -22.568 1.00 39.50 115 ASN A O 1
ATOM 928 N N . GLN A 1 116 ? -19.312 22.243 -23.031 1.00 38.53 116 GLN A N 1
ATOM 929 C CA . GLN A 1 116 ? -18.590 23.479 -23.362 1.00 38.53 116 GLN A CA 1
ATOM 930 C C . GLN A 1 116 ? -19.149 24.223 -24.587 1.00 38.53 116 GLN A C 1
ATOM 932 O O . GLN A 1 116 ? -19.030 25.441 -24.657 1.00 38.53 116 GLN A O 1
ATOM 937 N N . ALA A 1 117 ? -19.814 23.526 -25.514 1.00 35.66 117 ALA A N 1
ATOM 938 C CA . ALA A 1 117 ? -20.397 24.138 -26.709 1.00 35.66 117 ALA A CA 1
ATOM 939 C C . ALA A 1 117 ? -21.764 24.796 -26.451 1.00 35.66 117 ALA A C 1
ATOM 941 O O . ALA A 1 117 ? -22.141 25.736 -27.143 1.00 35.66 117 ALA A O 1
ATOM 942 N N . THR A 1 118 ? -22.523 24.297 -25.472 1.00 40.12 118 THR A N 1
ATOM 943 C CA . THR A 1 118 ? -23.921 24.719 -25.241 1.00 40.12 118 THR A CA 1
ATOM 944 C C . THR A 1 118 ? -24.159 25.368 -23.881 1.00 40.12 118 THR A C 1
ATOM 946 O O . THR A 1 118 ? -25.233 25.911 -23.639 1.00 40.12 118 THR A O 1
ATOM 949 N N . GLY A 1 119 ? -23.192 25.288 -22.965 1.00 38.47 119 GLY A N 1
ATOM 950 C CA . GLY A 1 119 ? -23.312 25.787 -21.595 1.00 38.47 119 GLY A CA 1
ATOM 951 C C . GLY A 1 119 ? -24.277 24.993 -20.710 1.00 38.47 119 GLY A C 1
ATOM 952 O O . GLY A 1 119 ? -24.448 25.348 -19.544 1.00 38.47 119 GLY A O 1
ATOM 953 N N . LYS A 1 120 ? -24.895 23.924 -21.231 1.00 33.19 120 LYS A N 1
ATOM 954 C CA . LYS A 1 120 ? -25.891 23.119 -20.519 1.00 33.19 120 LYS A CA 1
ATOM 955 C C . LYS A 1 120 ? -25.222 22.241 -19.459 1.00 33.19 120 LYS A C 1
ATOM 957 O O . LYS A 1 120 ? -24.273 21.515 -19.759 1.00 33.19 120 LYS A O 1
ATOM 962 N N . LEU A 1 121 ? -25.745 22.310 -18.236 1.00 34.38 121 LEU A N 1
ATOM 963 C CA . LEU A 1 121 ? -25.340 21.476 -17.105 1.00 34.38 121 LEU A CA 1
ATOM 964 C C . LEU A 1 121 ? -26.109 20.150 -17.136 1.00 34.38 121 LEU A C 1
ATOM 966 O O . LEU A 1 121 ? -27.339 20.135 -17.206 1.00 34.38 121 LEU A O 1
ATOM 970 N N . THR A 1 122 ? -25.378 19.043 -17.081 1.00 34.94 122 THR A N 1
ATOM 971 C CA . THR A 1 122 ? -25.906 17.686 -16.885 1.00 34.94 122 THR A CA 1
ATOM 972 C C . THR A 1 122 ? -25.311 17.107 -15.611 1.00 34.94 122 THR A C 1
ATOM 974 O O . THR A 1 122 ? -24.140 17.350 -15.338 1.00 34.94 122 THR A O 1
ATOM 977 N N . TYR A 1 123 ? -26.094 16.357 -14.839 1.00 32.72 123 TYR A N 1
ATOM 978 C CA . TYR A 1 123 ? -25.653 15.802 -13.560 1.00 32.72 123 TYR A CA 1
ATOM 979 C C . TYR A 1 123 ? -25.801 14.278 -13.518 1.00 32.72 123 TYR A C 1
ATOM 981 O O . TYR A 1 123 ? -26.714 13.722 -14.132 1.00 32.72 123 TYR A O 1
ATOM 989 N N . LYS A 1 124 ? -24.911 13.610 -12.777 1.00 38.28 124 LYS A N 1
ATOM 990 C CA . LYS A 1 124 ? -25.045 12.202 -12.366 1.00 38.28 124 LYS A CA 1
ATOM 991 C C . LYS A 1 124 ? -25.038 12.130 -10.838 1.00 38.28 124 LYS A C 1
ATOM 993 O O . LYS A 1 124 ? -24.142 12.683 -10.206 1.00 38.28 124 LYS A O 1
ATOM 998 N N . THR A 1 125 ? -26.037 11.463 -10.263 1.00 30.77 125 THR A N 1
ATOM 999 C CA . THR A 1 125 ? -26.162 11.244 -8.813 1.00 30.77 125 THR A CA 1
ATOM 1000 C C . THR A 1 125 ? -25.373 10.000 -8.403 1.00 30.77 125 THR A C 1
ATOM 1002 O O . THR A 1 125 ? -25.646 8.912 -8.910 1.00 30.77 125 THR A O 1
ATOM 1005 N N . VAL A 1 126 ? -24.431 10.147 -7.473 1.00 35.59 126 VAL A N 1
ATOM 1006 C CA . VAL A 1 126 ? -23.672 9.054 -6.854 1.00 35.59 126 VAL A CA 1
ATOM 1007 C C . VAL A 1 126 ? -24.516 8.499 -5.703 1.00 35.59 126 VAL A C 1
ATOM 1009 O O . VAL A 1 126 ? -24.683 9.140 -4.668 1.00 35.59 126 VAL A O 1
ATOM 1012 N N . LYS A 1 127 ? -25.118 7.315 -5.867 1.00 30.73 127 LYS A N 1
ATOM 1013 C CA . LYS A 1 127 ? -25.857 6.673 -4.766 1.00 30.73 127 LYS A CA 1
ATOM 1014 C C . LYS A 1 127 ? -24.874 6.018 -3.791 1.00 30.73 127 LYS A C 1
ATOM 1016 O O . LYS A 1 127 ? -24.375 4.933 -4.070 1.00 30.73 127 LYS A O 1
ATOM 1021 N N . ARG A 1 128 ? -24.678 6.606 -2.604 1.00 32.69 128 ARG A N 1
ATOM 1022 C CA . ARG A 1 128 ? -24.160 5.866 -1.439 1.00 32.69 128 ARG A CA 1
ATOM 1023 C C . ARG A 1 128 ? -25.213 4.850 -0.999 1.00 32.69 128 ARG A C 1
ATOM 1025 O O . ARG A 1 128 ? -26.227 5.221 -0.413 1.00 32.69 128 ARG A O 1
ATOM 1032 N N . GLN A 1 129 ? -24.980 3.567 -1.254 1.00 26.69 129 GLN A N 1
ATOM 1033 C CA . GLN A 1 129 ? -25.646 2.508 -0.498 1.00 26.69 129 GLN A CA 1
ATOM 1034 C C . GLN A 1 129 ? -24.648 1.914 0.490 1.00 26.69 129 GLN A C 1
ATOM 1036 O O . GLN A 1 129 ? -23.907 0.989 0.179 1.00 26.69 129 GLN A O 1
ATOM 1041 N N . ALA A 1 130 ? -24.641 2.476 1.698 1.00 28.64 130 ALA A N 1
ATOM 1042 C CA . ALA A 1 130 ? -24.116 1.791 2.865 1.00 28.64 130 ALA A CA 1
ATOM 1043 C C . ALA A 1 130 ? -25.159 0.766 3.319 1.00 28.64 130 ALA A C 1
ATOM 1045 O O . ALA A 1 130 ? -26.315 1.136 3.516 1.00 28.64 130 ALA A O 1
ATOM 1046 N N . ASN A 1 131 ? -24.745 -0.497 3.428 1.00 24.97 131 ASN A N 1
ATOM 1047 C CA . ASN A 1 131 ? -25.175 -1.478 4.428 1.00 24.97 131 ASN A CA 1
ATOM 1048 C C . ASN A 1 131 ? -24.455 -2.806 4.136 1.00 24.97 131 ASN A C 1
ATOM 1050 O O . ASN A 1 131 ? -24.819 -3.479 3.182 1.00 24.97 131 ASN A O 1
ATOM 1054 N N . SER A 1 132 ? -23.483 -3.144 4.996 1.00 25.23 132 SER A N 1
ATOM 1055 C CA . SER A 1 132 ? -22.747 -4.418 5.167 1.00 25.23 132 SER A CA 1
ATOM 1056 C C . SER A 1 132 ? -21.226 -4.319 4.961 1.00 25.23 132 SER A C 1
ATOM 1058 O O . SER A 1 132 ? -20.742 -4.061 3.863 1.00 25.23 132 SER A O 1
ATOM 1060 N N . ILE A 1 133 ? -20.534 -4.571 6.072 1.00 29.52 133 ILE A N 1
ATOM 1061 C CA . ILE A 1 133 ? -19.099 -4.773 6.320 1.00 29.52 133 ILE A CA 1
ATOM 1062 C C . ILE A 1 133 ? -18.465 -5.837 5.399 1.00 29.52 133 ILE A C 1
ATOM 1064 O O . ILE A 1 133 ? -19.126 -6.816 5.069 1.00 29.52 133 ILE A O 1
ATOM 1068 N N . LEU A 1 134 ? -17.184 -5.615 5.055 1.00 34.56 134 LEU A N 1
ATOM 1069 C CA . LEU A 1 134 ? -16.182 -6.534 4.476 1.00 34.56 134 LEU A CA 1
ATOM 1070 C C . LEU A 1 134 ? -16.663 -7.469 3.355 1.00 34.56 134 LEU A C 1
ATOM 1072 O O . LEU A 1 134 ? -17.089 -8.589 3.608 1.00 34.56 134 LEU A O 1
ATOM 1076 N N . VAL A 1 135 ? -16.473 -7.037 2.104 1.00 27.48 135 VAL A N 1
ATOM 1077 C 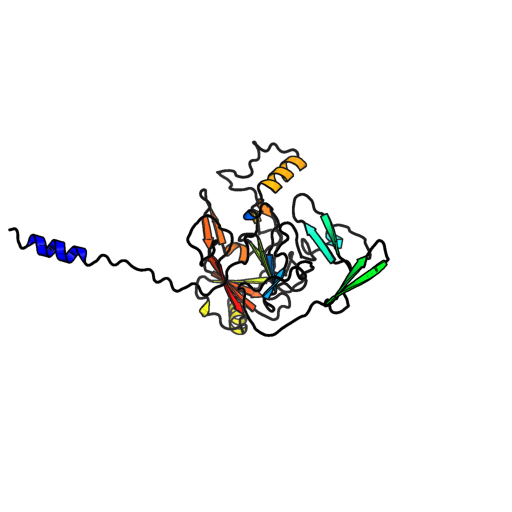CA . VAL A 1 135 ? -16.345 -7.930 0.941 1.00 27.48 135 VAL A CA 1
ATOM 1078 C C . VAL A 1 135 ? -15.347 -7.283 -0.027 1.00 27.48 135 VAL A C 1
ATOM 1080 O O . VAL A 1 135 ? -15.705 -6.337 -0.725 1.00 27.48 135 VAL A O 1
ATOM 1083 N N . MET A 1 136 ? -14.096 -7.759 -0.063 1.00 31.22 136 MET A N 1
ATOM 1084 C CA . MET A 1 136 ? -13.168 -7.486 -1.176 1.00 31.22 136 MET A CA 1
ATOM 1085 C C . MET A 1 136 ? -13.274 -8.562 -2.270 1.00 31.22 136 MET A C 1
ATOM 1087 O O . MET A 1 136 ? -12.346 -8.763 -3.044 1.00 31.22 136 MET A O 1
ATOM 1091 N N . GLU A 1 137 ? -14.416 -9.239 -2.372 1.00 27.81 137 GLU A N 1
ATOM 1092 C CA . GLU A 1 137 ? -14.756 -10.069 -3.525 1.00 27.81 137 GLU A CA 1
ATOM 1093 C C . GLU A 1 137 ? -15.580 -9.267 -4.537 1.00 27.81 137 GLU A C 1
ATOM 1095 O O . GLU A 1 137 ? -16.509 -8.548 -4.171 1.00 27.81 137 GLU A O 1
ATOM 1100 N N . ASN A 1 138 ? -15.206 -9.403 -5.813 1.00 30.95 138 ASN A N 1
ATOM 1101 C CA . ASN A 1 138 ? -15.917 -9.006 -7.035 1.00 30.95 138 ASN A CA 1
ATOM 1102 C C . ASN A 1 138 ? -17.376 -8.528 -6.860 1.00 30.95 138 ASN A C 1
ATOM 1104 O O . ASN A 1 138 ? -18.326 -9.229 -7.207 1.00 30.95 138 ASN A O 1
ATOM 1108 N N . LYS A 1 139 ? -17.568 -7.279 -6.429 1.00 30.81 139 LYS A N 1
ATOM 1109 C CA . LYS A 1 139 ? -18.746 -6.508 -6.833 1.00 30.81 139 LYS A CA 1
ATOM 1110 C C . LYS A 1 139 ? -18.426 -5.864 -8.173 1.00 30.81 139 LYS A C 1
ATOM 1112 O O . LYS A 1 139 ? -17.337 -5.310 -8.326 1.00 30.81 139 LYS A O 1
ATOM 1117 N N . GLU A 1 140 ? -19.345 -5.998 -9.128 1.00 35.88 140 GLU A N 1
ATOM 1118 C CA . GLU A 1 140 ? -19.267 -5.341 -10.434 1.00 35.88 140 GLU A CA 1
ATOM 1119 C C . GLU A 1 140 ? -18.922 -3.860 -10.227 1.00 35.88 140 GLU A C 1
ATOM 1121 O O . GLU A 1 140 ? -19.673 -3.122 -9.585 1.00 35.88 140 GLU A O 1
ATOM 1126 N N . ASP A 1 141 ? -17.739 -3.458 -10.693 1.00 38.44 141 ASP A N 1
ATOM 1127 C CA . ASP A 1 141 ? -17.252 -2.087 -10.579 1.00 38.44 141 ASP A CA 1
ATOM 1128 C C . ASP A 1 141 ? -18.161 -1.149 -11.382 1.00 38.44 141 ASP A C 1
ATOM 1130 O O . ASP A 1 141 ? -18.382 -1.371 -12.573 1.00 38.44 141 ASP A O 1
ATOM 1134 N N . ASP A 1 142 ? -18.683 -0.091 -10.752 1.00 40.78 142 ASP A N 1
ATOM 1135 C CA . ASP A 1 142 ? -19.414 0.957 -11.468 1.00 40.78 142 ASP A CA 1
ATOM 1136 C C . ASP A 1 142 ? -18.401 1.832 -12.226 1.00 40.78 142 ASP A C 1
ATOM 1138 O O . ASP A 1 142 ? -17.614 2.549 -11.601 1.00 40.78 142 ASP A O 1
ATOM 1142 N N . PRO A 1 143 ? -18.423 1.864 -13.569 1.00 37.25 143 PRO A N 1
ATOM 1143 C CA . PRO A 1 143 ? -17.518 2.705 -14.337 1.00 37.25 143 PRO A CA 1
ATOM 114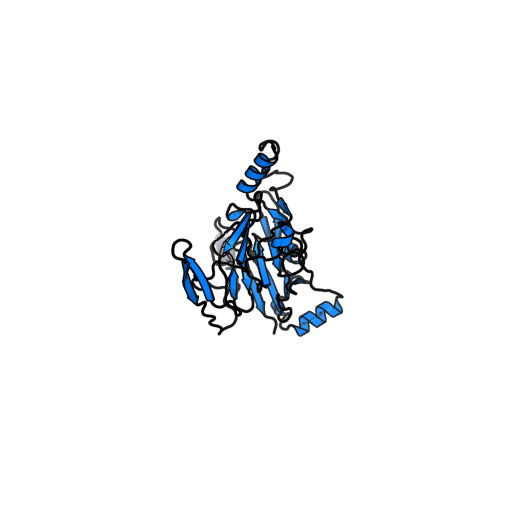4 C C . PRO A 1 143 ? -17.706 4.220 -14.094 1.00 37.25 143 PRO A C 1
ATOM 1146 O O . PRO A 1 143 ? -16.942 5.041 -14.598 1.00 37.25 143 PRO A O 1
ATOM 1149 N N . ASN A 1 144 ? -18.712 4.635 -13.316 1.00 38.28 144 ASN A N 1
ATOM 1150 C CA . ASN A 1 144 ? -18.934 6.025 -12.917 1.00 38.28 144 ASN A CA 1
ATOM 1151 C C . ASN A 1 144 ? -18.314 6.402 -11.558 1.00 38.28 144 ASN A C 1
ATOM 1153 O O . ASN A 1 144 ? -18.325 7.586 -11.219 1.00 38.28 144 ASN A O 1
ATOM 1157 N N . THR A 1 145 ? -17.737 5.462 -10.800 1.00 40.19 145 THR A N 1
ATOM 1158 C CA . THR A 1 145 ? -16.924 5.767 -9.601 1.00 40.19 145 THR A CA 1
ATOM 1159 C C . THR A 1 145 ? -15.428 5.916 -9.923 1.00 40.19 145 THR A C 1
ATOM 1161 O O . THR A 1 145 ? -14.608 6.169 -9.044 1.00 40.19 145 THR A O 1
ATOM 1164 N N . MET A 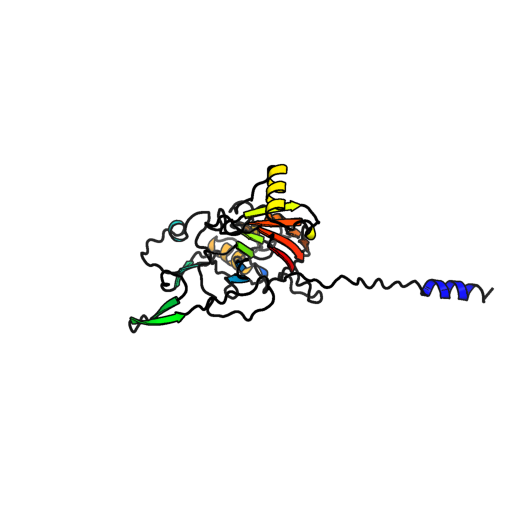1 146 ? -15.078 5.843 -11.212 1.00 38.06 146 MET A N 1
ATOM 1165 C CA . MET A 1 146 ? -13.721 5.799 -11.771 1.00 38.06 146 MET A CA 1
ATOM 1166 C C . MET A 1 146 ? -12.882 7.091 -11.660 1.00 38.06 146 MET A C 1
ATOM 1168 O O . MET A 1 146 ? -11.752 7.102 -12.148 1.00 38.06 146 MET A O 1
ATOM 1172 N N . ALA A 1 147 ? -13.382 8.175 -11.053 1.00 37.56 147 ALA A N 1
ATOM 1173 C CA . ALA A 1 147 ? -12.795 9.510 -11.221 1.00 37.56 147 ALA A CA 1
ATOM 1174 C C . ALA A 1 147 ? -12.894 10.407 -9.943 1.00 37.56 147 ALA A C 1
ATOM 1176 O O . ALA A 1 147 ? -13.862 11.143 -9.778 1.00 37.56 147 ALA A O 1
ATOM 1177 N N . TYR A 1 148 ? -11.964 10.197 -8.987 1.00 48.62 148 TYR A N 1
ATOM 1178 C CA . TYR A 1 148 ? -11.171 11.116 -8.127 1.00 48.62 148 TYR A CA 1
ATOM 1179 C C . TYR A 1 148 ? -11.827 12.386 -7.481 1.00 48.62 148 TYR A C 1
ATOM 1181 O O . TYR A 1 148 ? -12.906 12.831 -7.883 1.00 48.62 148 TYR A O 1
ATOM 1189 N N . PRO A 1 149 ? -11.182 13.019 -6.463 1.00 50.31 149 PRO A N 1
ATOM 1190 C CA . PRO A 1 149 ? -10.026 12.559 -5.693 1.00 50.31 149 PRO A CA 1
ATOM 1191 C C . PRO A 1 149 ? -10.474 11.688 -4.523 1.00 50.31 149 PRO A C 1
ATOM 1193 O O . PRO A 1 149 ? -11.464 11.976 -3.849 1.00 50.31 149 PRO A O 1
ATOM 1196 N N . ALA A 1 150 ? -9.716 10.627 -4.262 1.00 57.88 150 ALA A N 1
ATOM 1197 C CA . ALA A 1 150 ? -9.871 9.895 -3.019 1.00 57.88 150 ALA A CA 1
ATOM 1198 C C . ALA A 1 150 ? -9.205 10.743 -1.930 1.00 57.88 150 ALA A C 1
ATOM 1200 O O . ALA A 1 150 ? -7.991 10.714 -1.756 1.00 57.88 150 ALA A O 1
ATOM 1201 N N . THR A 1 151 ? -9.973 11.572 -1.231 1.00 63.25 151 THR A N 1
ATOM 1202 C CA . THR A 1 151 ? -9.510 12.178 0.031 1.00 63.25 151 THR A CA 1
ATOM 1203 C C . THR A 1 151 ? -9.683 11.204 1.195 1.00 63.25 151 THR A C 1
ATOM 1205 O O . THR A 1 151 ? -8.973 11.297 2.191 1.00 63.25 151 THR A O 1
ATOM 1208 N N . GLU A 1 152 ? -10.587 10.239 1.021 1.00 75.31 152 GLU A N 1
ATOM 1209 C CA . GLU A 1 152 ? -11.041 9.262 2.008 1.00 75.31 152 GLU A CA 1
ATOM 1210 C C . GLU A 1 152 ? -10.654 7.839 1.555 1.00 75.31 152 GLU A C 1
ATOM 1212 O O . GLU A 1 152 ? -11.503 7.012 1.237 1.00 75.31 152 GLU A O 1
ATOM 1217 N N . TRP A 1 153 ? -9.353 7.571 1.431 1.00 85.06 153 TRP A N 1
ATOM 1218 C CA . TRP A 1 153 ? -8.789 6.223 1.234 1.00 85.06 153 TRP A CA 1
ATOM 1219 C C . TRP A 1 153 ? -7.858 5.896 2.393 1.00 85.06 153 TRP A C 1
ATOM 1221 O O . TRP A 1 153 ? -7.317 6.818 2.990 1.00 85.06 153 TRP A O 1
ATOM 1231 N N . ASP A 1 154 ? -7.632 4.619 2.683 1.00 91.44 154 ASP A N 1
ATOM 1232 C CA . ASP A 1 154 ? -6.825 4.165 3.821 1.00 91.44 154 ASP A CA 1
ATOM 1233 C C . ASP A 1 154 ? -5.540 3.448 3.393 1.00 91.44 154 ASP A C 1
ATOM 1235 O O . ASP A 1 154 ? -4.484 3.690 3.977 1.00 91.44 154 ASP A O 1
ATOM 1239 N N . LEU A 1 155 ? -5.634 2.573 2.385 1.00 94.25 155 LEU A N 1
ATOM 1240 C CA . LEU A 1 155 ? -4.563 1.676 1.941 1.00 94.25 155 LEU A CA 1
ATOM 1241 C C . LEU A 1 155 ? -4.484 1.655 0.413 1.00 94.25 155 LEU A C 1
ATOM 1243 O O . LEU A 1 155 ? -5.515 1.687 -0.257 1.00 94.25 155 LEU A O 1
ATOM 1247 N N . ALA A 1 156 ? -3.281 1.571 -0.151 1.00 91.88 156 ALA A N 1
ATOM 1248 C CA . ALA A 1 156 ? -3.099 1.387 -1.586 1.00 91.88 156 ALA A CA 1
ATOM 1249 C C . ALA A 1 156 ? -1.923 0.469 -1.928 1.00 91.88 156 ALA A C 1
ATOM 1251 O O . ALA A 1 156 ? -0.973 0.375 -1.152 1.00 91.88 156 ALA A O 1
ATOM 1252 N N . PHE A 1 157 ? -2.000 -0.168 -3.100 1.00 92.44 157 PHE A N 1
ATOM 1253 C CA . PHE A 1 157 ? -1.031 -1.144 -3.610 1.00 92.44 157 PHE A CA 1
ATOM 1254 C C . PHE A 1 157 ? -0.485 -0.735 -4.980 1.00 92.44 157 PHE A C 1
ATOM 1256 O O . PHE A 1 157 ? -1.278 -0.453 -5.877 1.00 92.44 157 PHE A O 1
ATOM 1263 N N . ASP A 1 158 ? 0.833 -0.797 -5.162 1.00 89.50 158 ASP A N 1
ATOM 1264 C CA . ASP A 1 158 ? 1.527 -0.724 -6.456 1.00 89.50 158 ASP A CA 1
ATOM 1265 C C . ASP A 1 158 ? 2.549 -1.862 -6.524 1.00 89.50 158 ASP A C 1
ATOM 1267 O O . ASP A 1 158 ? 3.565 -1.885 -5.819 1.00 89.50 158 ASP A O 1
ATOM 1271 N N . GLY A 1 159 ? 2.209 -2.890 -7.302 1.00 88.62 159 GLY A N 1
ATOM 1272 C CA . GLY A 1 159 ? 2.826 -4.195 -7.156 1.00 88.62 159 GLY A CA 1
ATOM 1273 C C . GLY A 1 159 ? 2.688 -4.661 -5.707 1.00 88.62 159 GLY A C 1
ATOM 1274 O O . GLY A 1 159 ? 1.580 -4.769 -5.186 1.00 88.62 159 GLY A O 1
ATOM 1275 N N . TYR A 1 160 ? 3.823 -4.935 -5.063 1.00 90.19 160 TYR A N 1
ATOM 1276 C CA . TYR A 1 160 ? 3.890 -5.362 -3.662 1.00 90.19 160 TYR A CA 1
ATOM 1277 C C . TYR A 1 160 ? 4.211 -4.224 -2.698 1.00 90.19 160 TYR A C 1
ATOM 1279 O O . TYR A 1 160 ? 4.334 -4.472 -1.502 1.00 90.19 160 TYR A O 1
ATOM 1287 N N . GLN A 1 161 ? 4.352 -2.997 -3.201 1.00 94.00 161 GLN A N 1
ATOM 1288 C CA . GLN A 1 161 ? 4.538 -1.830 -2.358 1.00 94.00 161 GLN A CA 1
ATOM 1289 C C . GLN A 1 161 ? 3.192 -1.338 -1.849 1.00 94.00 161 GLN A C 1
ATOM 1291 O O . GLN A 1 161 ? 2.193 -1.352 -2.573 1.00 94.00 161 GLN A O 1
ATOM 1296 N N . LEU A 1 162 ? 3.178 -0.895 -0.593 1.00 95.44 162 LEU A N 1
ATOM 1297 C CA . LEU A 1 162 ? 1.979 -0.421 0.078 1.00 95.44 162 LEU A CA 1
ATOM 1298 C C . LEU A 1 162 ? 2.172 0.995 0.601 1.00 95.44 162 LEU A C 1
ATOM 1300 O O . LEU A 1 162 ? 3.259 1.396 1.027 1.00 95.44 162 LEU A O 1
ATOM 1304 N N . ARG A 1 163 ? 1.073 1.739 0.616 1.00 93.25 163 ARG A N 1
ATOM 1305 C CA . ARG A 1 163 ? 1.031 3.094 1.155 1.00 93.25 163 ARG A CA 1
ATOM 1306 C C . ARG A 1 163 ? -0.270 3.356 1.891 1.00 93.25 163 ARG A C 1
ATOM 1308 O O . ARG A 1 163 ? -1.275 2.697 1.625 1.00 93.25 163 ARG A O 1
ATOM 1315 N N . THR A 1 164 ? -0.242 4.307 2.812 1.00 95.56 164 THR A N 1
ATOM 1316 C CA . THR A 1 164 ? -1.389 4.717 3.625 1.00 95.56 164 THR A CA 1
ATOM 1317 C C . THR A 1 164 ? -1.711 6.186 3.392 1.00 95.56 164 THR A C 1
ATOM 1319 O O . THR A 1 164 ? -0.855 6.962 2.975 1.00 95.56 164 THR A O 1
ATOM 1322 N N . ASN A 1 165 ? -2.938 6.615 3.676 1.00 91.44 165 ASN A N 1
ATOM 1323 C CA . ASN A 1 165 ? -3.273 8.038 3.597 1.00 91.44 165 ASN A CA 1
ATOM 1324 C C . ASN A 1 165 ? -2.716 8.782 4.814 1.00 91.44 165 ASN A C 1
ATOM 1326 O O . ASN A 1 165 ? -3.416 9.018 5.802 1.00 91.44 165 ASN A O 1
ATOM 1330 N N . SER A 1 166 ? -1.419 9.062 4.764 1.00 91.94 166 SER A N 1
ATOM 1331 C CA . SER A 1 166 ? -0.661 9.755 5.796 1.00 91.94 166 SER A CA 1
ATOM 1332 C C . SER A 1 166 ? 0.611 10.370 5.221 1.00 91.94 166 SER A C 1
ATOM 1334 O O . SER A 1 166 ? 1.007 10.065 4.095 1.00 91.94 166 SER A O 1
ATOM 1336 N N . GLY A 1 167 ? 1.266 11.222 6.012 1.00 90.44 167 GLY A N 1
ATOM 1337 C CA . GLY A 1 167 ? 2.600 11.734 5.713 1.00 90.44 167 GLY A CA 1
ATOM 1338 C C . GLY A 1 167 ? 2.701 12.362 4.323 1.00 90.44 167 GLY A C 1
ATOM 1339 O O . GLY A 1 167 ? 2.047 13.361 4.029 1.00 90.44 167 GLY A O 1
ATOM 1340 N N . THR A 1 168 ? 3.554 11.783 3.481 1.00 85.06 168 THR A N 1
ATOM 1341 C CA . THR A 1 168 ? 3.807 12.265 2.112 1.00 85.06 168 THR A CA 1
ATOM 1342 C C . THR A 1 168 ? 2.753 11.827 1.090 1.00 85.06 168 THR A C 1
ATOM 1344 O O . THR A 1 168 ? 2.617 12.491 0.060 1.00 85.06 168 THR A O 1
ATOM 1347 N N . SER A 1 169 ? 1.963 10.791 1.397 1.00 83.00 169 SER A N 1
ATOM 1348 C CA . SER A 1 169 ? 0.957 10.202 0.500 1.00 83.00 169 SER A CA 1
ATOM 1349 C C . SER A 1 169 ? -0.414 10.877 0.601 1.00 83.00 169 SER A C 1
ATOM 1351 O O . SER A 1 169 ? -1.229 10.757 -0.315 1.00 83.00 169 SER A O 1
ATOM 1353 N N . GLY A 1 170 ? -0.706 11.578 1.702 1.00 78.44 170 GLY A N 1
ATOM 1354 C CA . GLY A 1 170 ? -1.985 12.261 1.893 1.00 78.44 170 GLY A CA 1
ATOM 1355 C C . GLY A 1 170 ? -2.137 12.945 3.251 1.00 78.44 170 GLY A C 1
ATOM 1356 O O . GLY A 1 170 ? -1.330 12.765 4.158 1.00 78.44 170 GLY A O 1
ATOM 1357 N N . ILE A 1 171 ? -3.200 13.744 3.387 1.00 79.56 171 ILE A N 1
ATOM 1358 C CA . ILE A 1 171 ? -3.513 14.520 4.605 1.00 79.56 171 ILE A CA 1
ATOM 1359 C C . ILE A 1 171 ? -4.182 13.716 5.717 1.00 79.56 171 ILE A C 1
ATOM 1361 O O . ILE A 1 171 ? -4.477 14.266 6.781 1.00 79.56 171 ILE A O 1
ATOM 1365 N N . GLY A 1 172 ? -4.476 12.443 5.469 1.00 87.38 172 GLY A N 1
ATOM 1366 C CA . GLY A 1 172 ? -5.081 11.582 6.465 1.00 87.38 172 GLY A CA 1
ATOM 1367 C C . GLY A 1 172 ? -4.175 11.368 7.677 1.00 87.38 172 GLY A C 1
ATOM 1368 O O . GLY A 1 172 ? -2.963 11.591 7.677 1.00 87.38 172 GLY A O 1
ATOM 1369 N N . LYS A 1 173 ? -4.796 10.887 8.746 1.00 94.00 173 LYS A N 1
ATOM 1370 C CA . LYS A 1 173 ? -4.132 10.402 9.953 1.00 94.00 173 LYS A CA 1
ATOM 1371 C C . LYS A 1 173 ? -3.755 8.931 9.826 1.00 94.00 173 LYS A C 1
ATOM 1373 O O . LYS A 1 173 ? -3.574 8.292 10.856 1.00 94.00 173 LYS A O 1
ATOM 1378 N N . GLY A 1 174 ? -3.657 8.371 8.623 1.00 96.19 174 GLY A N 1
ATOM 1379 C CA . GLY A 1 174 ? -3.313 6.967 8.443 1.00 96.19 174 GLY A CA 1
ATOM 1380 C C . GLY A 1 174 ? -1.921 6.616 8.978 1.00 96.19 174 GLY A C 1
ATOM 1381 O O . GLY A 1 174 ? -1.242 7.412 9.641 1.00 96.19 174 GLY A O 1
ATOM 1382 N N . GLY A 1 175 ? -1.495 5.399 8.691 1.00 97.69 175 GLY A N 1
ATOM 1383 C CA . GLY A 1 175 ? -0.164 4.904 9.018 1.00 97.69 175 GLY A CA 1
ATOM 1384 C C . GLY A 1 175 ? -0.206 3.426 9.354 1.00 97.69 175 GLY A C 1
ATOM 1385 O O . GLY A 1 175 ? -1.284 2.836 9.469 1.00 97.69 175 GLY A O 1
ATOM 1386 N N . ALA A 1 176 ? 0.968 2.835 9.541 1.00 98.50 176 ALA A N 1
ATOM 1387 C CA . ALA A 1 176 ? 1.086 1.417 9.836 1.00 98.50 176 ALA A CA 1
ATOM 1388 C C . ALA A 1 176 ? 2.079 1.120 10.961 1.00 98.50 176 ALA A C 1
ATOM 1390 O O . ALA A 1 176 ? 3.007 1.887 11.214 1.00 98.50 176 ALA A O 1
ATOM 1391 N N . ALA A 1 177 ? 1.886 -0.012 11.627 1.00 98.25 177 ALA A N 1
ATOM 1392 C CA . ALA A 1 177 ? 2.849 -0.583 12.561 1.00 98.25 177 ALA A CA 1
ATOM 1393 C C . ALA A 1 177 ? 2.936 -2.103 12.363 1.00 98.25 177 ALA A C 1
ATOM 1395 O O . ALA A 1 177 ? 1.968 -2.739 11.948 1.00 98.25 177 ALA A O 1
ATOM 1396 N N . ASP A 1 178 ? 4.103 -2.675 12.642 1.00 97.69 178 ASP A N 1
ATOM 1397 C CA . ASP A 1 178 ? 4.348 -4.119 12.586 1.00 97.69 178 ASP A CA 1
ATOM 1398 C C . ASP A 1 178 ? 4.028 -4.735 13.954 1.00 97.69 178 ASP A C 1
ATOM 1400 O O . ASP A 1 178 ? 4.589 -4.315 14.964 1.00 97.69 178 ASP A O 1
ATOM 1404 N N . LEU A 1 179 ? 3.106 -5.696 14.000 1.00 96.69 179 LEU A N 1
ATOM 1405 C CA . LEU A 1 179 ? 2.716 -6.408 15.220 1.00 96.69 179 LEU A CA 1
ATOM 1406 C C . LEU A 1 179 ? 3.482 -7.729 15.407 1.00 96.69 179 LEU A C 1
ATOM 1408 O O . LEU A 1 179 ? 3.237 -8.449 16.376 1.00 96.69 179 LEU A O 1
ATOM 1412 N N . GLY A 1 180 ? 4.411 -8.039 14.500 1.00 94.56 180 GLY A N 1
ATOM 1413 C CA . GLY A 1 180 ? 5.297 -9.192 14.558 1.00 94.56 180 GLY A CA 1
ATOM 1414 C C . GLY A 1 180 ? 4.893 -10.350 13.644 1.00 94.56 180 GLY A C 1
ATOM 1415 O O . GLY A 1 180 ? 3.863 -10.336 12.967 1.00 94.56 180 GLY A O 1
ATOM 1416 N N . TYR A 1 181 ? 5.757 -11.366 13.629 1.00 92.06 181 TYR A N 1
ATOM 1417 C CA . TYR A 1 181 ? 5.606 -12.579 12.827 1.00 92.06 181 TYR A CA 1
ATOM 1418 C C . TYR A 1 181 ? 4.535 -13.518 13.398 1.00 92.06 181 TYR A C 1
ATOM 1420 O O . TYR A 1 181 ? 4.582 -13.869 14.579 1.00 92.06 181 TYR A O 1
ATOM 1428 N N . GLY A 1 182 ? 3.641 -14.010 12.535 1.00 73.25 182 GLY A N 1
ATOM 1429 C CA . GLY A 1 182 ? 2.583 -14.942 12.925 1.00 73.25 182 GLY A CA 1
ATOM 1430 C C . GLY A 1 182 ? 1.461 -14.289 13.742 1.00 73.25 182 GLY A C 1
ATOM 1431 O O . GLY A 1 182 ? 1.381 -13.071 13.874 1.00 73.25 182 GLY A O 1
ATOM 1432 N N . GLU A 1 183 ? 0.556 -15.116 14.266 1.00 82.94 183 GLU A N 1
ATOM 1433 C CA . GLU A 1 183 ? -0.500 -14.701 15.207 1.00 82.94 183 GLU A CA 1
ATOM 1434 C C . GLU A 1 183 ? -1.535 -13.688 14.672 1.00 82.94 183 GLU A C 1
ATOM 1436 O O . GLU A 1 183 ? -2.041 -12.860 15.429 1.00 82.94 183 GLU A O 1
ATOM 1441 N N . TYR A 1 184 ? -1.915 -13.773 13.395 1.00 92.56 184 TYR A N 1
ATOM 1442 C CA . TYR A 1 184 ? -2.951 -12.904 12.819 1.00 92.56 184 TYR A CA 1
ATOM 1443 C C . TYR A 1 184 ? -4.254 -12.889 13.646 1.00 92.56 184 TYR A C 1
ATOM 1445 O O . TYR A 1 184 ? -4.828 -11.829 13.911 1.00 92.56 184 TYR A O 1
ATOM 1453 N N . ASP A 1 185 ? -4.688 -14.053 14.136 1.00 93.81 185 ASP A N 1
ATOM 1454 C CA . ASP A 1 185 ? -5.942 -14.216 14.887 1.00 93.81 185 ASP A CA 1
ATOM 1455 C C . ASP A 1 185 ? -5.886 -13.740 16.340 1.00 93.81 185 ASP A C 1
ATOM 1457 O O . ASP A 1 185 ? -6.925 -13.500 16.953 1.00 93.81 185 ASP A O 1
ATOM 1461 N N . LYS A 1 186 ? -4.686 -13.549 16.899 1.00 94.00 186 LYS A N 1
ATOM 1462 C CA . LYS A 1 186 ? -4.511 -13.039 18.268 1.00 94.00 186 LYS A CA 1
ATOM 1463 C C . LYS A 1 186 ? -5.042 -11.619 18.420 1.00 94.00 186 LYS A C 1
ATOM 1465 O O . LYS A 1 186 ? -5.458 -11.238 19.514 1.00 94.00 186 LYS A O 1
ATOM 1470 N N . TRP A 1 187 ? -4.976 -10.835 17.347 1.00 95.19 187 TRP A N 1
ATOM 1471 C CA . TRP A 1 187 ? -5.409 -9.447 17.323 1.00 95.19 187 TRP A CA 1
ATOM 1472 C C . TRP A 1 187 ? -6.902 -9.380 17.035 1.00 95.19 187 TRP A C 1
ATOM 1474 O O . TRP A 1 187 ? -7.347 -9.664 15.918 1.00 95.19 187 TRP A O 1
ATOM 1484 N N . THR A 1 188 ? -7.673 -9.010 18.054 1.00 95.38 188 THR A N 1
ATOM 1485 C CA . THR A 1 188 ? -9.141 -9.006 17.979 1.00 95.38 188 THR A CA 1
ATOM 1486 C C . THR A 1 188 ? -9.761 -7.636 18.216 1.00 95.38 188 THR A C 1
ATOM 1488 O O . THR A 1 188 ? -10.939 -7.455 17.914 1.00 95.38 188 THR A O 1
ATOM 1491 N N . SER A 1 189 ? -9.011 -6.681 18.781 1.00 96.44 189 SER A N 1
ATOM 1492 C CA . SER A 1 189 ? -9.550 -5.357 19.097 1.00 96.44 189 SER A CA 1
ATOM 1493 C C . SER A 1 189 ? -8.551 -4.213 18.976 1.00 96.44 189 SER A C 1
ATOM 1495 O O . SER A 1 189 ? -7.337 -4.385 19.131 1.00 96.44 189 SER A O 1
ATOM 1497 N N . LYS A 1 190 ? -9.083 -3.007 18.759 1.00 95.88 190 LYS A N 1
ATOM 1498 C CA . LYS A 1 190 ? -8.302 -1.764 18.711 1.00 95.88 190 LYS A CA 1
ATOM 1499 C C . LYS A 1 190 ? -7.554 -1.515 20.024 1.00 95.88 190 LYS A C 1
ATOM 1501 O O . LYS A 1 190 ? -6.377 -1.163 20.014 1.00 95.88 190 LYS A O 1
ATOM 1506 N N . ALA A 1 191 ? -8.222 -1.740 21.157 1.00 97.00 191 ALA A N 1
ATOM 1507 C CA . ALA A 1 191 ? -7.651 -1.511 22.484 1.00 97.00 191 ALA A CA 1
ATOM 1508 C C . ALA A 1 191 ? -6.435 -2.409 22.769 1.00 97.00 191 ALA A C 1
ATOM 1510 O O . ALA A 1 191 ? -5.484 -1.974 23.416 1.00 97.00 191 ALA A O 1
ATOM 1511 N N . GLN A 1 192 ? -6.452 -3.647 22.266 1.00 96.50 192 GLN A N 1
ATOM 1512 C CA . GLN A 1 192 ? -5.327 -4.574 22.389 1.00 96.50 192 GLN A CA 1
ATOM 1513 C C . GLN A 1 192 ? -4.101 -4.063 21.628 1.00 96.50 192 GLN A C 1
ATOM 1515 O O . GLN A 1 192 ? -2.990 -4.106 22.154 1.00 96.50 192 GLN A O 1
ATOM 1520 N N . VAL A 1 193 ? -4.304 -3.544 20.414 1.00 97.00 193 VAL A N 1
ATOM 1521 C CA . VAL A 1 193 ? -3.228 -2.928 19.630 1.00 97.00 193 VAL A CA 1
ATOM 1522 C C . VAL A 1 193 ? -2.694 -1.680 20.320 1.00 97.00 193 VAL A C 1
ATOM 1524 O O . VAL A 1 193 ? -1.485 -1.554 20.466 1.00 97.00 193 VAL A O 1
ATOM 1527 N N . ASP A 1 194 ? -3.562 -0.781 20.792 1.00 97.25 194 ASP A N 1
ATOM 1528 C CA . ASP A 1 194 ? -3.121 0.432 21.494 1.00 97.25 194 ASP A CA 1
ATOM 1529 C C . ASP A 1 194 ? -2.257 0.093 22.724 1.00 97.25 194 ASP A C 1
ATOM 1531 O O . ASP A 1 194 ? -1.212 0.711 22.936 1.00 97.25 194 ASP A O 1
ATOM 1535 N N . ALA A 1 195 ? -2.652 -0.921 23.505 1.00 97.44 195 ALA A N 1
ATOM 1536 C CA . ALA A 1 195 ? -1.875 -1.396 24.648 1.00 97.44 195 ALA A CA 1
ATOM 1537 C C . ALA A 1 195 ? -0.512 -1.965 24.225 1.00 97.44 195 ALA A C 1
ATOM 1539 O O . ALA A 1 195 ? 0.502 -1.634 24.837 1.00 97.44 195 ALA A O 1
ATOM 1540 N N . TYR A 1 196 ? -0.477 -2.768 23.157 1.00 96.81 196 TYR A N 1
ATOM 1541 C CA . TYR A 1 196 ? 0.764 -3.333 22.630 1.00 96.81 196 TYR A CA 1
ATOM 1542 C C . TYR A 1 196 ? 1.726 -2.252 22.134 1.00 96.81 196 TYR A C 1
ATOM 1544 O O . TYR A 1 196 ? 2.902 -2.265 22.499 1.00 96.81 196 TYR A O 1
ATOM 1552 N N . LEU A 1 197 ? 1.229 -1.291 21.347 1.00 97.12 197 LEU A N 1
ATOM 1553 C CA . LEU A 1 197 ? 2.038 -0.182 20.848 1.00 97.12 197 LEU A CA 1
ATOM 1554 C C . LEU A 1 197 ? 2.604 0.650 22.006 1.00 97.12 197 LEU A C 1
ATOM 1556 O O . LEU A 1 197 ? 3.779 1.007 21.982 1.00 97.12 197 LEU A O 1
ATOM 1560 N N . ALA A 1 198 ? 1.807 0.903 23.049 1.00 97.75 198 ALA A N 1
ATOM 1561 C CA . ALA A 1 198 ? 2.267 1.612 24.240 1.00 97.75 198 ALA A CA 1
ATOM 1562 C C . ALA A 1 198 ? 3.345 0.830 25.013 1.00 97.75 198 ALA A C 1
ATOM 1564 O O . ALA A 1 198 ? 4.365 1.408 25.385 1.00 97.75 198 ALA A O 1
ATOM 1565 N N . GLU A 1 199 ? 3.149 -0.474 25.225 1.00 97.62 199 GLU A N 1
ATOM 1566 C CA . GLU A 1 199 ? 4.106 -1.349 25.919 1.00 97.62 199 GLU A CA 1
ATOM 1567 C C . GLU A 1 199 ? 5.455 -1.427 25.190 1.00 97.62 199 GLU A C 1
ATOM 1569 O O . GLU A 1 199 ? 6.509 -1.416 25.825 1.00 97.62 199 GLU A O 1
ATOM 1574 N N . HIS A 1 200 ? 5.426 -1.445 23.857 1.00 96.50 200 HIS A N 1
ATOM 1575 C CA . HIS A 1 200 ? 6.619 -1.573 23.019 1.00 96.50 200 HIS A CA 1
ATOM 1576 C C . HIS A 1 200 ? 7.198 -0.217 22.587 1.00 96.50 200 HIS A C 1
ATOM 1578 O O . HIS A 1 200 ? 8.157 -0.176 21.816 1.00 96.50 200 HIS A O 1
ATOM 1584 N N . ASN A 1 201 ? 6.642 0.897 23.085 1.00 96.94 201 ASN A N 1
ATOM 1585 C CA . ASN A 1 201 ? 7.019 2.262 22.706 1.00 96.94 201 ASN A CA 1
ATOM 1586 C C . ASN A 1 201 ? 7.022 2.470 21.175 1.00 96.94 201 ASN A C 1
ATOM 1588 O O . ASN A 1 201 ? 7.917 3.096 20.603 1.00 96.94 201 ASN A O 1
ATOM 1592 N N . MET A 1 202 ? 6.019 1.898 20.514 1.00 96.75 202 MET A N 1
ATOM 1593 C CA . MET A 1 202 ? 5.811 1.958 19.074 1.00 96.75 202 MET A CA 1
ATOM 1594 C C . MET A 1 202 ? 4.759 3.010 18.733 1.00 96.75 202 MET A C 1
ATOM 1596 O O . MET A 1 202 ? 3.806 3.250 19.475 1.00 96.75 202 MET A O 1
ATOM 1600 N N . THR A 1 203 ? 4.908 3.620 17.565 1.00 96.75 203 THR A N 1
ATOM 1601 C CA . THR A 1 203 ? 3.925 4.537 16.989 1.00 96.75 203 THR A CA 1
ATOM 1602 C C . THR A 1 203 ? 3.605 4.109 15.562 1.00 96.75 203 THR A C 1
ATOM 1604 O O . THR A 1 203 ? 4.363 3.366 14.939 1.00 96.75 203 THR A O 1
ATOM 1607 N N . PHE A 1 204 ? 2.471 4.573 15.036 1.00 98.19 204 PHE A N 1
ATOM 1608 C CA . PHE A 1 204 ? 2.159 4.396 13.620 1.00 98.19 204 PHE A CA 1
ATOM 1609 C C . PHE A 1 204 ? 3.177 5.158 12.772 1.00 98.19 204 PHE A C 1
ATOM 1611 O O . PHE A 1 204 ? 3.265 6.386 12.861 1.00 98.19 204 PHE A O 1
ATOM 1618 N N . ALA A 1 205 ? 3.918 4.429 11.942 1.00 98.12 205 ALA A N 1
ATOM 1619 C CA . ALA A 1 205 ? 4.769 5.006 10.921 1.00 98.12 205 ALA A CA 1
ATOM 1620 C C . ALA A 1 205 ? 3.891 5.598 9.818 1.00 98.12 205 ALA A C 1
ATOM 1622 O O . ALA A 1 205 ? 3.022 4.919 9.261 1.00 98.12 205 ALA A O 1
ATOM 1623 N N . VAL A 1 206 ? 4.123 6.873 9.530 1.00 97.25 206 VAL A N 1
ATOM 1624 C CA . VAL A 1 206 ? 3.502 7.573 8.406 1.00 97.25 206 VAL A CA 1
ATOM 1625 C C . VAL A 1 206 ? 4.325 7.364 7.142 1.00 97.25 206 VAL A C 1
ATOM 1627 O O . VAL A 1 206 ? 5.506 7.023 7.214 1.00 97.25 206 VAL A O 1
ATOM 1630 N N . ASP A 1 207 ? 3.698 7.575 5.993 1.00 95.06 207 ASP A N 1
ATOM 1631 C CA . ASP A 1 207 ? 4.364 7.415 4.709 1.00 95.06 207 ASP A CA 1
ATOM 1632 C C . ASP A 1 207 ? 5.447 8.473 4.476 1.00 95.06 207 ASP A C 1
ATOM 1634 O O . ASP A 1 207 ? 5.258 9.666 4.750 1.00 95.06 207 ASP A O 1
ATOM 1638 N N . ASP A 1 208 ? 6.554 8.042 3.882 1.00 89.75 208 ASP A N 1
ATOM 1639 C CA . ASP A 1 208 ? 7.656 8.895 3.457 1.00 89.75 208 ASP A CA 1
ATOM 1640 C C . ASP A 1 208 ? 7.949 8.717 1.960 1.00 89.75 208 ASP A C 1
ATOM 1642 O O . ASP A 1 208 ? 7.525 7.753 1.323 1.00 89.75 208 ASP A O 1
ATOM 1646 N N . SER A 1 209 ? 8.682 9.676 1.403 1.00 86.25 209 SER A N 1
ATOM 1647 C CA . SER A 1 209 ? 9.151 9.673 0.018 1.00 86.25 209 SER A CA 1
ATOM 1648 C C . SER A 1 209 ? 10.650 9.352 -0.062 1.00 86.25 209 SER A C 1
ATOM 1650 O O . SER A 1 209 ? 11.349 9.885 -0.923 1.00 86.25 209 SER A O 1
ATOM 1652 N N . ALA A 1 210 ? 11.179 8.578 0.894 1.00 88.19 210 ALA A N 1
ATOM 1653 C CA . ALA A 1 210 ? 12.617 8.373 1.099 1.00 88.19 210 ALA A CA 1
ATOM 1654 C C . ALA A 1 210 ? 13.022 6.894 1.218 1.00 88.19 210 ALA A C 1
ATOM 1656 O O . ALA A 1 210 ? 14.175 6.555 0.940 1.00 88.19 210 ALA A O 1
ATOM 1657 N N . SER A 1 211 ? 12.085 6.023 1.586 1.00 92.19 211 SER A N 1
ATOM 1658 C CA . SER A 1 211 ? 12.369 4.640 1.967 1.00 92.19 211 SER A CA 1
ATOM 1659 C C . SER A 1 211 ? 11.805 3.609 0.990 1.00 92.19 211 SER A C 1
ATOM 1661 O O . SER A 1 211 ? 12.326 2.497 0.926 1.00 92.19 211 SER A O 1
ATOM 1663 N N . VAL A 1 212 ? 10.760 3.947 0.228 1.00 92.25 212 VAL A N 1
ATOM 1664 C CA . VAL A 1 212 ? 10.007 2.970 -0.575 1.00 92.25 212 VAL A CA 1
ATOM 1665 C C . VAL A 1 212 ? 10.320 3.097 -2.062 1.00 92.25 212 VAL A C 1
ATOM 1667 O O . VAL A 1 212 ? 10.222 4.171 -2.651 1.00 92.25 212 VAL A O 1
ATOM 1670 N N . TYR A 1 213 ? 10.654 1.968 -2.688 1.00 90.56 213 TYR A N 1
ATOM 1671 C CA . TYR A 1 213 ? 10.980 1.896 -4.111 1.00 90.56 213 TYR A CA 1
ATOM 1672 C C . TYR A 1 213 ? 10.017 0.981 -4.863 1.00 90.56 213 TYR A C 1
ATOM 1674 O O . TYR A 1 213 ? 9.866 -0.194 -4.519 1.00 90.56 213 TYR A O 1
ATOM 1682 N N . VAL A 1 214 ? 9.450 1.481 -5.959 1.00 88.50 214 VAL A N 1
ATOM 1683 C CA . VAL A 1 214 ? 8.754 0.649 -6.952 1.00 88.50 214 VAL A CA 1
ATOM 1684 C C . VAL A 1 214 ? 9.712 0.258 -8.066 1.00 88.50 214 VAL A C 1
ATOM 1686 O O . VAL A 1 214 ? 10.651 0.985 -8.398 1.00 88.50 214 VAL A O 1
ATOM 1689 N N . THR A 1 215 ? 9.475 -0.907 -8.659 1.00 88.38 215 THR A N 1
ATOM 1690 C CA . THR A 1 215 ? 10.158 -1.287 -9.899 1.00 88.38 215 THR A CA 1
ATOM 1691 C C . THR A 1 215 ? 9.585 -0.456 -11.039 1.00 88.38 215 THR A C 1
ATOM 1693 O O . THR A 1 215 ? 8.369 -0.392 -11.197 1.00 88.38 215 THR A O 1
ATOM 1696 N N . MET A 1 216 ? 10.441 0.178 -11.839 1.00 86.88 216 MET A N 1
ATOM 1697 C CA . MET A 1 216 ? 9.984 0.912 -13.016 1.00 86.88 216 MET A CA 1
ATOM 1698 C C . MET A 1 216 ? 9.495 -0.058 -14.086 1.00 86.88 216 MET A C 1
ATOM 1700 O O . MET A 1 216 ? 10.076 -1.128 -14.275 1.00 86.88 216 MET A O 1
ATOM 1704 N N . SER A 1 217 ? 8.476 0.333 -14.850 1.00 86.62 217 SER A N 1
ATOM 1705 C CA . SER A 1 217 ? 8.170 -0.375 -16.092 1.00 86.62 217 SER A CA 1
ATOM 1706 C C . SER A 1 217 ? 9.312 -0.197 -17.097 1.00 86.62 217 SER A C 1
ATOM 1708 O O . SER A 1 217 ? 9.946 0.860 -17.163 1.00 86.62 217 SER A O 1
ATOM 1710 N N . GLN A 1 218 ? 9.562 -1.214 -17.926 1.00 88.38 218 GLN A N 1
ATOM 1711 C CA . GLN A 1 218 ? 10.562 -1.110 -18.994 1.00 88.38 218 GLN A CA 1
ATOM 1712 C C . GLN A 1 218 ? 10.247 0.055 -19.944 1.00 88.38 218 GLN A C 1
ATOM 1714 O O . GLN A 1 218 ? 11.146 0.766 -20.387 1.00 88.38 218 GLN A O 1
ATOM 1719 N N . ASN A 1 219 ? 8.962 0.293 -20.214 1.00 85.75 219 ASN A N 1
ATOM 1720 C CA . ASN A 1 219 ? 8.512 1.395 -21.057 1.00 85.75 219 ASN A CA 1
ATOM 1721 C C . ASN A 1 219 ? 8.867 2.763 -20.467 1.00 85.75 219 ASN A C 1
ATOM 1723 O O . ASN A 1 219 ? 9.339 3.636 -21.195 1.00 85.75 219 ASN A O 1
ATOM 1727 N N . ASP A 1 220 ? 8.647 2.967 -19.170 1.00 82.69 220 ASP A N 1
ATOM 1728 C CA . ASP A 1 220 ? 8.930 4.254 -18.535 1.00 82.69 220 ASP A CA 1
ATOM 1729 C C . ASP A 1 220 ? 10.423 4.458 -18.294 1.00 82.69 220 ASP A C 1
ATOM 1731 O O . ASP A 1 220 ? 10.902 5.585 -18.418 1.00 82.69 220 ASP A O 1
ATOM 1735 N N . TRP A 1 221 ? 11.179 3.382 -18.063 1.00 88.19 221 TRP A N 1
ATOM 1736 C CA . TRP A 1 221 ? 12.639 3.443 -18.074 1.00 88.19 221 TRP A CA 1
ATOM 1737 C C . TRP A 1 221 ? 13.182 3.873 -19.440 1.00 88.19 221 TRP A C 1
ATOM 1739 O O . TRP A 1 221 ? 13.991 4.793 -19.524 1.00 88.19 221 TRP A O 1
ATOM 1749 N N . ASN A 1 222 ? 12.676 3.289 -20.528 1.00 87.75 222 ASN A N 1
ATOM 1750 C CA . ASN A 1 222 ? 13.090 3.674 -21.876 1.00 87.75 222 ASN A CA 1
ATOM 1751 C C . ASN A 1 222 ? 12.790 5.156 -22.159 1.00 87.75 222 ASN A C 1
ATOM 1753 O O . ASN A 1 222 ? 13.637 5.864 -22.704 1.00 87.75 222 ASN A O 1
ATOM 1757 N N . LYS A 1 223 ? 11.613 5.658 -21.758 1.00 84.00 223 LYS A N 1
ATOM 1758 C CA . LYS A 1 223 ? 11.290 7.094 -21.863 1.00 84.00 223 LYS A CA 1
ATOM 1759 C C . LYS A 1 223 ? 12.261 7.947 -21.044 1.00 84.00 223 LYS A C 1
ATOM 1761 O O . LYS A 1 223 ? 12.763 8.944 -21.552 1.00 84.00 223 LYS A O 1
ATOM 1766 N N . TYR A 1 224 ? 12.576 7.527 -19.818 1.00 83.19 224 TYR A N 1
ATOM 1767 C CA . TYR A 1 224 ? 13.537 8.217 -18.959 1.00 83.19 224 TYR A CA 1
ATOM 1768 C C . TYR A 1 224 ? 14.920 8.318 -19.616 1.00 83.19 224 TYR A C 1
ATOM 1770 O O . TYR A 1 224 ? 15.514 9.398 -19.618 1.00 83.19 224 TYR A O 1
ATOM 1778 N N . CYS A 1 225 ? 15.415 7.233 -20.223 1.00 89.12 225 CYS A N 1
ATOM 1779 C CA . CYS A 1 225 ? 16.680 7.247 -20.954 1.00 89.12 225 CYS A CA 1
ATOM 1780 C C . CYS A 1 225 ? 16.657 8.245 -22.118 1.00 89.12 225 CYS A C 1
ATOM 1782 O O . CYS A 1 225 ? 17.608 9.005 -22.278 1.00 89.12 225 CYS A O 1
ATOM 1784 N N . ILE A 1 226 ? 15.569 8.290 -22.896 1.00 85.12 226 ILE A N 1
ATOM 1785 C CA . ILE A 1 226 ? 15.418 9.238 -24.012 1.00 85.12 226 ILE A CA 1
ATOM 1786 C C . ILE A 1 226 ? 15.478 10.683 -23.506 1.00 85.12 226 ILE A C 1
ATOM 1788 O O . ILE A 1 226 ? 16.276 11.477 -24.010 1.00 85.12 226 ILE A O 1
ATOM 1792 N N . ASP A 1 227 ? 14.688 11.010 -22.484 1.00 82.69 227 ASP A N 1
ATOM 1793 C CA . ASP A 1 227 ? 14.568 12.378 -21.973 1.00 82.69 227 ASP A CA 1
ATOM 1794 C C . ASP A 1 227 ? 15.870 12.876 -21.323 1.00 82.69 227 ASP A C 1
ATOM 1796 O O . ASP A 1 227 ? 16.197 14.063 -21.402 1.00 82.69 227 ASP A O 1
ATOM 1800 N N . ASN A 1 228 ? 16.664 11.962 -20.758 1.00 86.81 228 ASN A N 1
ATOM 1801 C CA . ASN A 1 228 ? 17.958 12.262 -20.140 1.00 86.81 228 ASN A CA 1
ATOM 1802 C C . ASN A 1 228 ? 19.165 11.991 -21.056 1.00 86.81 228 ASN A C 1
ATOM 1804 O O . ASN A 1 228 ? 20.303 12.161 -20.622 1.00 86.81 228 ASN A O 1
ATOM 1808 N N . LYS A 1 229 ? 18.940 11.623 -22.327 1.00 94.94 229 LYS A N 1
ATOM 1809 C CA . LYS A 1 229 ? 19.988 11.320 -23.323 1.00 94.94 229 LYS A CA 1
ATOM 1810 C C . LYS A 1 229 ? 20.957 10.209 -22.885 1.00 94.94 229 LYS A C 1
ATOM 1812 O O . LYS A 1 229 ? 22.157 10.300 -23.138 1.00 94.94 229 LYS A O 1
ATOM 1817 N N . LEU A 1 230 ? 20.435 9.176 -22.230 1.00 93.38 230 LEU A N 1
ATOM 1818 C CA . LEU A 1 230 ? 21.181 7.988 -21.814 1.00 93.38 230 LEU A CA 1
ATOM 1819 C C . LEU A 1 230 ? 21.111 6.899 -22.893 1.00 93.38 230 LEU A C 1
ATOM 1821 O O . LEU A 1 230 ? 20.056 6.684 -23.494 1.00 93.38 230 LEU A O 1
ATOM 1825 N N . ASP A 1 231 ? 22.218 6.185 -23.112 1.00 93.62 231 ASP A N 1
ATOM 1826 C CA . ASP A 1 231 ? 22.239 5.000 -23.976 1.00 93.62 231 ASP A CA 1
ATOM 1827 C C . ASP A 1 231 ? 21.581 3.808 -23.260 1.00 93.62 231 ASP A C 1
ATOM 1829 O O . ASP A 1 231 ? 21.941 3.472 -22.130 1.00 93.62 231 ASP A O 1
ATOM 1833 N N . MET A 1 232 ? 20.605 3.169 -23.910 1.00 91.88 232 MET A N 1
ATOM 1834 C CA . MET A 1 232 ? 19.813 2.078 -23.321 1.00 91.88 232 MET A CA 1
ATOM 1835 C C . MET A 1 232 ? 20.579 0.754 -23.194 1.00 91.88 232 MET A C 1
ATOM 1837 O O . MET A 1 232 ? 20.173 -0.101 -22.410 1.00 91.88 232 MET A O 1
ATOM 1841 N N . ASN A 1 233 ? 21.663 0.558 -23.953 1.00 90.94 233 ASN A N 1
ATOM 1842 C CA . ASN A 1 233 ? 22.509 -0.630 -23.825 1.00 90.94 233 ASN A CA 1
ATOM 1843 C C . ASN A 1 233 ? 23.474 -0.483 -22.646 1.00 90.94 233 ASN A C 1
ATOM 1845 O O . ASN A 1 233 ? 23.747 -1.460 -21.955 1.00 90.94 233 ASN A O 1
ATOM 1849 N N . GLU A 1 234 ? 23.969 0.735 -22.408 1.00 93.44 234 GLU A N 1
ATOM 1850 C CA . GLU A 1 234 ? 24.799 1.055 -21.240 1.00 93.44 234 GLU A CA 1
ATOM 1851 C C . GLU A 1 234 ? 23.972 1.184 -19.949 1.00 93.44 234 GLU A C 1
ATOM 1853 O O . GLU A 1 234 ? 24.509 1.022 -18.857 1.00 93.44 234 GLU A O 1
ATOM 1858 N N . ASN A 1 235 ? 22.664 1.439 -20.071 1.00 93.00 235 ASN A N 1
ATOM 1859 C CA . ASN A 1 235 ? 21.723 1.598 -18.961 1.00 93.00 235 ASN A CA 1
ATOM 1860 C C . ASN A 1 235 ? 20.514 0.656 -19.137 1.00 93.00 235 ASN A C 1
ATOM 1862 O O . ASN A 1 235 ? 19.389 1.124 -19.355 1.00 93.00 235 ASN A O 1
ATOM 1866 N N . PRO A 1 236 ? 20.714 -0.675 -19.093 1.00 94.00 236 PRO A N 1
ATOM 1867 C CA . PRO A 1 236 ? 19.632 -1.623 -19.310 1.00 94.00 236 PRO A CA 1
ATOM 1868 C C . PRO A 1 236 ? 18.581 -1.508 -18.203 1.00 94.00 236 PRO A C 1
ATOM 1870 O O . PRO A 1 236 ? 18.905 -1.276 -17.041 1.00 94.00 236 PRO A O 1
ATOM 1873 N N . TRP A 1 237 ? 17.310 -1.733 -18.550 1.00 91.19 237 TRP A N 1
ATOM 1874 C CA . TRP A 1 237 ? 16.228 -1.774 -17.558 1.00 91.19 237 TRP A CA 1
ATOM 1875 C C . TRP A 1 237 ? 16.477 -2.818 -16.461 1.00 91.19 237 TRP A C 1
ATOM 1877 O O . TRP A 1 237 ? 16.064 -2.608 -15.328 1.00 91.19 237 TRP A O 1
ATOM 1887 N N . PHE A 1 238 ? 17.141 -3.931 -16.784 1.00 89.81 238 PHE A N 1
ATOM 1888 C CA . PHE A 1 238 ? 17.520 -4.963 -15.824 1.00 89.81 238 PHE A CA 1
ATOM 1889 C C . PHE A 1 238 ? 19.019 -5.242 -15.903 1.00 89.81 238 PHE A C 1
ATOM 1891 O O . PHE A 1 238 ? 19.525 -5.648 -16.951 1.00 89.81 238 PHE A O 1
ATOM 1898 N N . ASP A 1 239 ? 19.703 -5.081 -14.773 1.00 87.31 239 ASP A N 1
ATOM 1899 C CA . ASP A 1 239 ? 21.097 -5.466 -14.576 1.00 87.31 239 ASP A CA 1
ATOM 1900 C C . ASP A 1 239 ? 21.143 -6.757 -13.736 1.00 87.31 239 ASP A C 1
ATOM 1902 O O . ASP A 1 239 ? 20.607 -6.778 -12.629 1.00 87.31 239 ASP A O 1
ATOM 1906 N N . PRO A 1 240 ? 21.791 -7.841 -14.196 1.00 84.38 240 PRO A N 1
ATOM 1907 C CA . PRO A 1 240 ? 21.903 -9.085 -13.429 1.00 84.38 240 PRO A CA 1
ATOM 1908 C C . PRO A 1 240 ? 22.502 -8.952 -12.021 1.00 84.38 240 PRO A C 1
ATOM 1910 O O . PRO A 1 240 ? 22.232 -9.799 -11.172 1.00 84.38 240 PRO A O 1
ATOM 1913 N N . ASN A 1 241 ? 23.312 -7.922 -11.768 1.00 84.06 241 ASN A N 1
ATOM 1914 C CA . ASN A 1 241 ? 23.957 -7.682 -10.477 1.00 84.06 241 ASN A CA 1
ATOM 1915 C C . ASN A 1 241 ? 23.138 -6.758 -9.568 1.00 84.06 241 ASN A C 1
ATOM 1917 O O . ASN A 1 241 ? 23.223 -6.879 -8.348 1.00 84.06 241 ASN A O 1
ATOM 1921 N N . ASN A 1 242 ? 22.365 -5.837 -10.154 1.00 83.06 242 ASN A N 1
ATOM 1922 C CA . ASN A 1 242 ? 21.669 -4.772 -9.421 1.00 83.06 242 ASN A CA 1
ATOM 1923 C C . ASN A 1 242 ? 20.133 -4.908 -9.444 1.00 83.06 242 ASN A C 1
ATOM 1925 O O . ASN A 1 242 ? 19.437 -4.241 -8.678 1.00 83.06 242 ASN A O 1
ATOM 1929 N N . GLY A 1 243 ? 19.598 -5.802 -10.275 1.00 87.06 243 GLY A N 1
ATOM 1930 C CA . GLY A 1 243 ? 18.169 -6.003 -10.490 1.00 87.06 243 GLY A CA 1
ATOM 1931 C C . GLY A 1 243 ? 17.558 -5.008 -11.487 1.00 87.06 243 GLY A C 1
ATOM 1932 O O . GLY A 1 243 ? 18.278 -4.360 -12.253 1.00 87.06 243 GLY A O 1
ATOM 1933 N N . PRO A 1 244 ? 16.217 -4.901 -11.521 1.00 89.44 244 PRO A N 1
ATOM 1934 C CA . PRO A 1 244 ? 15.530 -3.957 -12.392 1.00 89.44 244 PRO A CA 1
ATOM 1935 C C . PRO A 1 244 ? 15.715 -2.511 -11.915 1.00 89.44 244 PRO A C 1
ATOM 1937 O O . PRO A 1 244 ? 15.920 -2.261 -10.725 1.00 89.44 244 PRO A O 1
ATOM 1940 N N . ALA A 1 245 ? 15.561 -1.556 -12.830 1.00 91.38 245 ALA A N 1
ATOM 1941 C CA . ALA A 1 245 ? 15.500 -0.134 -12.527 1.00 91.38 245 ALA A CA 1
ATOM 1942 C C . ALA A 1 245 ? 14.334 0.167 -11.573 1.00 91.38 245 ALA A C 1
ATOM 1944 O O . ALA A 1 245 ? 13.234 -0.381 -11.706 1.00 91.38 245 ALA A O 1
ATOM 1945 N N . LYS A 1 246 ? 14.572 1.052 -10.603 1.00 90.56 246 LYS A N 1
ATOM 1946 C CA . LYS A 1 246 ? 13.616 1.398 -9.545 1.00 90.56 246 LYS A CA 1
ATOM 1947 C C . LYS A 1 246 ? 13.448 2.904 -9.423 1.00 90.56 246 LYS A C 1
ATOM 1949 O O . LYS A 1 246 ? 14.362 3.663 -9.732 1.00 90.56 246 LYS A O 1
ATOM 1954 N N . GLN A 1 247 ? 12.295 3.312 -8.909 1.00 85.94 247 GLN A N 1
ATOM 1955 C CA . GLN A 1 247 ? 11.964 4.700 -8.629 1.00 85.94 247 GLN A CA 1
ATOM 1956 C C . GLN A 1 247 ? 11.506 4.845 -7.177 1.00 85.94 247 GLN A C 1
ATOM 1958 O O . GLN A 1 247 ? 10.742 4.024 -6.672 1.00 85.94 247 GLN A O 1
ATOM 1963 N N . LEU A 1 248 ? 11.986 5.903 -6.526 1.00 85.44 248 LEU A N 1
ATOM 1964 C CA . LEU A 1 248 ? 11.551 6.315 -5.197 1.00 85.44 248 LEU A CA 1
ATOM 1965 C C . LEU A 1 248 ? 10.120 6.860 -5.262 1.00 85.44 248 LEU A C 1
ATOM 1967 O O . LEU A 1 248 ? 9.808 7.668 -6.141 1.00 85.44 248 LEU A O 1
ATOM 1971 N N . VAL A 1 249 ? 9.269 6.420 -4.342 1.00 83.56 249 VAL A N 1
ATOM 1972 C CA . VAL A 1 249 ? 7.852 6.802 -4.277 1.00 83.56 249 VAL A CA 1
ATOM 1973 C C . VAL A 1 249 ? 7.439 7.142 -2.853 1.00 83.56 249 VAL A C 1
ATOM 1975 O O . VAL A 1 249 ? 8.086 6.739 -1.889 1.00 83.56 249 VAL A O 1
ATOM 1978 N N . SER A 1 250 ? 6.315 7.846 -2.736 1.00 87.62 250 SER A N 1
ATOM 1979 C CA . SER A 1 250 ? 5.608 8.006 -1.470 1.00 87.62 250 SER A CA 1
ATOM 1980 C C . SER A 1 250 ? 4.976 6.679 -1.051 1.00 87.62 250 SER A C 1
ATOM 1982 O O . SER A 1 250 ? 4.083 6.176 -1.746 1.00 87.62 250 SER A O 1
ATO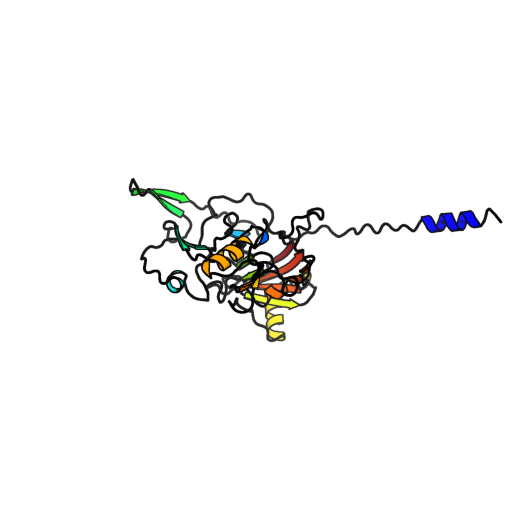M 1984 N N . GLY A 1 251 ? 5.429 6.115 0.067 1.00 91.25 251 GLY A N 1
ATOM 1985 C CA . GLY A 1 251 ? 4.974 4.819 0.562 1.00 91.25 251 GLY A CA 1
ATOM 1986 C C . GLY A 1 251 ? 5.247 4.607 2.045 1.00 91.25 251 GLY A C 1
ATOM 1987 O O . GLY A 1 251 ? 5.918 5.408 2.695 1.00 91.25 251 GLY A O 1
ATOM 1988 N N . ASN A 1 252 ? 4.710 3.521 2.604 1.00 97.56 252 ASN A N 1
ATOM 1989 C CA . ASN A 1 252 ? 4.858 3.259 4.029 1.00 97.56 252 ASN A CA 1
ATOM 1990 C C . ASN A 1 252 ? 6.135 2.443 4.333 1.00 97.56 252 ASN A C 1
ATOM 1992 O O . ASN A 1 252 ? 6.220 1.283 3.920 1.00 97.56 252 ASN A O 1
ATOM 1996 N N . PRO A 1 253 ? 7.098 2.976 5.110 1.00 97.00 253 PRO A N 1
ATOM 1997 C CA . PRO A 1 253 ? 8.379 2.307 5.372 1.00 97.00 253 PRO A CA 1
ATOM 1998 C C . PRO A 1 253 ? 8.262 1.048 6.247 1.00 97.00 253 PRO A C 1
ATOM 2000 O O . PRO A 1 253 ? 9.189 0.241 6.308 1.00 97.00 253 PRO A O 1
ATOM 2003 N N . VAL A 1 254 ? 7.146 0.871 6.963 1.00 97.75 254 VAL A N 1
ATOM 2004 C CA . VAL A 1 254 ? 6.879 -0.360 7.719 1.00 97.75 254 VAL A CA 1
ATOM 2005 C C . VAL A 1 254 ? 6.298 -1.433 6.802 1.00 97.75 254 VAL A C 1
ATOM 2007 O O . VAL A 1 254 ? 6.726 -2.583 6.875 1.00 97.75 254 VAL A O 1
ATOM 2010 N N . LEU A 1 255 ? 5.364 -1.063 5.921 1.00 97.69 255 LEU A N 1
ATOM 2011 C CA . LEU A 1 255 ? 4.716 -2.012 5.011 1.00 97.69 255 LEU A CA 1
ATOM 2012 C C . LEU A 1 255 ? 5.603 -2.449 3.843 1.00 97.69 255 LEU A C 1
ATOM 2014 O O . LEU A 1 255 ? 5.362 -3.515 3.290 1.00 97.69 255 LEU A O 1
ATOM 2018 N N . GLU A 1 256 ? 6.649 -1.694 3.500 1.00 94.94 256 GLU A N 1
ATOM 2019 C CA . GLU A 1 256 ? 7.678 -2.115 2.529 1.00 94.94 256 GLU A CA 1
ATOM 2020 C C . GLU A 1 256 ? 8.276 -3.489 2.876 1.00 94.94 256 GLU A C 1
ATOM 2022 O O . GLU A 1 256 ? 8.602 -4.280 1.995 1.00 94.94 256 GLU A O 1
ATOM 2027 N N . LYS A 1 257 ? 8.308 -3.830 4.168 1.00 95.44 257 LYS A N 1
ATOM 2028 C CA . LYS A 1 257 ? 8.823 -5.105 4.679 1.00 95.44 257 LYS A CA 1
ATOM 2029 C C . LYS A 1 257 ? 7.831 -6.260 4.565 1.00 95.44 257 LYS A C 1
ATOM 2031 O O . LYS A 1 257 ? 8.193 -7.389 4.887 1.00 95.44 257 LYS A O 1
ATOM 2036 N N . ALA A 1 258 ? 6.593 -6.007 4.136 1.00 95.69 258 ALA A N 1
ATOM 2037 C CA . ALA A 1 258 ? 5.561 -7.036 4.027 1.00 95.69 258 ALA A CA 1
ATOM 2038 C C . ALA A 1 258 ? 5.882 -8.077 2.946 1.00 95.69 258 ALA A C 1
ATOM 2040 O O . ALA A 1 258 ? 5.397 -9.210 3.013 1.00 95.69 258 ALA A O 1
ATOM 2041 N N . MET A 1 259 ? 6.710 -7.716 1.961 1.00 93.94 259 MET A N 1
ATOM 2042 C CA . MET A 1 259 ? 7.167 -8.620 0.916 1.00 93.94 259 MET A CA 1
ATOM 2043 C C . MET A 1 259 ? 8.562 -8.235 0.428 1.00 93.94 259 MET A C 1
ATOM 2045 O O . MET A 1 259 ? 8.866 -7.066 0.224 1.00 93.94 259 MET A O 1
ATOM 2049 N N . THR A 1 260 ? 9.401 -9.237 0.186 1.00 91.06 260 THR A N 1
ATOM 2050 C CA . THR A 1 260 ? 10.761 -9.048 -0.330 1.00 91.06 260 THR A CA 1
ATOM 2051 C C . THR A 1 260 ? 10.886 -9.586 -1.750 1.00 91.06 260 THR A C 1
ATOM 2053 O O . THR A 1 260 ? 10.296 -10.611 -2.090 1.00 91.06 260 THR A O 1
ATOM 2056 N N . PHE A 1 261 ? 11.666 -8.891 -2.579 1.00 86.56 261 PHE A N 1
ATOM 2057 C CA . PHE A 1 261 ? 11.992 -9.294 -3.947 1.00 86.56 261 PHE A CA 1
ATOM 2058 C C . PHE A 1 261 ? 13.448 -9.762 -4.031 1.00 86.56 261 PHE A C 1
ATOM 2060 O O . PHE A 1 261 ? 14.346 -9.083 -3.529 1.00 86.56 261 PHE A O 1
ATOM 2067 N N . SER A 1 262 ? 13.696 -10.886 -4.704 1.00 84.69 262 SER A N 1
ATOM 2068 C CA . SER A 1 262 ? 15.045 -11.401 -4.970 1.00 84.69 262 SER A CA 1
ATOM 2069 C C . SER A 1 262 ? 15.150 -12.101 -6.333 1.00 84.69 262 SER A C 1
ATOM 2071 O O . SER A 1 262 ? 14.136 -12.449 -6.935 1.00 84.69 262 SER A O 1
ATOM 2073 N N . GLY A 1 263 ? 16.380 -12.323 -6.813 1.00 69.25 263 GLY A N 1
ATOM 2074 C CA . GLY A 1 263 ? 16.661 -13.137 -8.004 1.00 69.25 263 GLY A CA 1
ATOM 2075 C C . GLY A 1 263 ? 17.031 -12.354 -9.269 1.00 69.25 263 GLY A C 1
ATOM 2076 O O . GLY A 1 263 ? 16.837 -11.139 -9.347 1.00 69.25 263 GLY A O 1
ATOM 2077 N N . PRO A 1 264 ? 17.654 -13.054 -10.236 1.00 69.19 264 PRO A N 1
ATOM 2078 C CA . PRO A 1 264 ? 16.919 -13.960 -11.131 1.00 69.19 264 PRO A CA 1
ATOM 2079 C C . PRO A 1 264 ? 17.012 -15.463 -10.763 1.00 69.19 264 PRO A C 1
ATOM 2081 O O . PRO A 1 264 ? 18.089 -15.916 -10.374 1.00 69.19 264 PRO A O 1
ATOM 2084 N N . PRO A 1 265 ? 15.934 -16.266 -10.943 1.00 73.12 265 PRO A N 1
ATOM 2085 C CA . PRO A 1 265 ? 14.591 -15.863 -11.389 1.00 73.12 265 PRO A CA 1
ATOM 2086 C C . PRO A 1 265 ? 13.863 -15.013 -10.326 1.00 73.12 265 PRO A C 1
ATOM 2088 O O . PRO A 1 265 ? 14.179 -15.165 -9.151 1.00 73.12 265 PRO A O 1
ATOM 2091 N N . PRO A 1 266 ? 12.925 -14.119 -10.702 1.00 77.50 266 PRO A N 1
ATOM 2092 C CA . PRO A 1 266 ? 12.166 -13.300 -9.752 1.00 77.50 266 PRO A CA 1
ATOM 2093 C C . PRO A 1 266 ? 11.455 -14.135 -8.681 1.00 77.50 266 PRO A C 1
ATOM 2095 O O . PRO A 1 266 ? 10.631 -14.988 -9.007 1.00 77.50 266 PRO A O 1
ATOM 2098 N N . VAL A 1 267 ? 11.740 -13.861 -7.409 1.00 84.56 267 VAL A N 1
ATOM 2099 C CA . VAL A 1 267 ? 11.084 -14.482 -6.254 1.00 84.56 267 VAL A CA 1
ATOM 2100 C C . VAL A 1 267 ? 10.541 -13.393 -5.339 1.00 84.56 267 VAL A C 1
ATOM 2102 O O . VAL A 1 267 ? 11.282 -12.512 -4.901 1.00 84.56 267 VAL A O 1
ATOM 2105 N N . TYR A 1 268 ? 9.248 -13.497 -5.040 1.00 88.00 268 TYR A N 1
ATOM 2106 C CA . TYR A 1 268 ? 8.523 -12.631 -4.119 1.00 88.00 268 TYR A CA 1
ATOM 2107 C C . TYR A 1 268 ? 8.178 -13.415 -2.856 1.00 88.00 268 TYR A C 1
ATOM 2109 O O . TYR A 1 268 ? 7.409 -14.375 -2.919 1.00 88.00 268 TYR A O 1
ATOM 2117 N N . THR A 1 269 ? 8.737 -13.006 -1.719 1.00 91.75 269 THR A N 1
ATOM 2118 C CA . THR A 1 269 ? 8.587 -13.718 -0.445 1.00 91.75 269 THR A CA 1
ATOM 2119 C C . THR A 1 269 ? 7.847 -12.833 0.558 1.00 91.75 269 THR A C 1
ATOM 2121 O O . THR A 1 269 ? 8.414 -11.822 0.988 1.00 91.75 269 THR A O 1
ATOM 2124 N N . PRO A 1 270 ? 6.600 -13.175 0.933 1.00 93.62 270 PRO A N 1
ATOM 2125 C CA . PRO A 1 270 ? 5.875 -12.498 2.007 1.00 93.62 270 PRO A CA 1
ATOM 2126 C C . PRO A 1 270 ? 6.597 -12.639 3.351 1.00 93.62 270 PRO A C 1
ATOM 2128 O O . PRO A 1 270 ? 7.227 -13.663 3.614 1.00 93.62 270 PRO A O 1
ATOM 2131 N N . SER A 1 271 ? 6.481 -11.637 4.222 1.00 95.25 271 SER A N 1
ATOM 2132 C CA . SER A 1 271 ? 7.051 -11.710 5.575 1.00 95.25 271 SER A CA 1
ATOM 2133 C C . SER A 1 271 ? 6.237 -12.592 6.522 1.00 95.25 271 SER A C 1
ATOM 2135 O O . SER A 1 271 ? 6.779 -13.082 7.508 1.00 95.25 271 SER A O 1
ATOM 2137 N N . PHE A 1 272 ? 4.941 -12.777 6.246 1.00 94.38 272 PHE A N 1
ATOM 2138 C CA . PHE A 1 272 ? 3.950 -13.366 7.159 1.00 94.38 272 PHE A CA 1
ATOM 2139 C C . PHE A 1 272 ? 3.821 -12.635 8.509 1.00 94.38 272 PHE A C 1
ATOM 2141 O O . PHE A 1 272 ? 3.275 -13.173 9.476 1.00 94.38 272 PHE A O 1
ATOM 2148 N N . HIS A 1 273 ? 4.277 -11.385 8.583 1.00 96.88 273 HIS A N 1
ATOM 2149 C CA . HIS A 1 273 ? 3.988 -10.516 9.717 1.00 96.88 273 HIS A CA 1
ATOM 2150 C C . HIS A 1 273 ? 2.542 -10.023 9.674 1.00 96.88 273 HIS A C 1
ATOM 2152 O O . HIS A 1 273 ? 1.963 -9.842 8.600 1.00 96.88 273 HIS A O 1
ATOM 2158 N N . THR A 1 274 ? 1.975 -9.784 10.854 1.00 97.50 274 THR A N 1
ATOM 2159 C CA . THR A 1 274 ? 0.716 -9.055 10.988 1.00 97.50 274 THR A CA 1
ATOM 2160 C C . THR A 1 274 ? 1.028 -7.573 11.128 1.00 97.50 274 THR A C 1
ATOM 2162 O O . THR A 1 274 ? 1.672 -7.153 12.083 1.00 97.50 274 THR A O 1
ATOM 2165 N N . TYR A 1 275 ? 0.540 -6.764 10.201 1.00 98.00 275 TYR A N 1
ATOM 2166 C CA . TYR A 1 275 ? 0.623 -5.310 10.266 1.00 98.00 275 TYR A CA 1
ATOM 2167 C C . TYR A 1 275 ? -0.714 -4.743 10.722 1.00 98.00 275 TYR A C 1
ATOM 2169 O O . TYR A 1 275 ? -1.765 -5.269 10.367 1.00 98.00 275 TYR A O 1
ATOM 2177 N N . VAL A 1 276 ? -0.698 -3.642 11.466 1.00 98.00 276 VAL A N 1
ATOM 2178 C CA . VAL A 1 276 ? -1.899 -2.838 11.704 1.00 98.00 276 VAL A CA 1
ATOM 2179 C C . VAL A 1 276 ? -1.861 -1.580 10.856 1.00 98.00 276 VAL A C 1
ATOM 2181 O O . VAL A 1 276 ? -0.854 -0.879 10.825 1.00 98.00 276 VAL A O 1
ATOM 2184 N N . ILE A 1 277 ? -2.977 -1.288 10.200 1.00 98.25 277 ILE A N 1
ATOM 2185 C CA . ILE A 1 277 ? -3.241 -0.077 9.433 1.00 98.25 277 ILE A CA 1
ATOM 2186 C C . ILE A 1 277 ? -4.215 0.781 10.230 1.00 98.25 277 ILE A C 1
ATOM 2188 O O . ILE A 1 277 ? -5.301 0.321 10.585 1.00 98.25 277 ILE A O 1
ATOM 2192 N N . ARG A 1 278 ? -3.852 2.034 10.492 1.00 98.12 278 ARG A N 1
ATOM 2193 C CA . ARG A 1 278 ? -4.790 3.041 10.993 1.00 98.12 278 ARG A CA 1
ATOM 2194 C C . ARG A 1 278 ? -5.478 3.711 9.809 1.00 98.12 278 ARG A C 1
ATOM 2196 O O . ARG A 1 278 ? -4.805 4.100 8.856 1.00 98.12 278 ARG A O 1
ATOM 2203 N N . SER A 1 279 ? -6.797 3.855 9.885 1.00 94.62 279 SER A N 1
ATOM 2204 C CA . SER A 1 279 ? -7.595 4.531 8.864 1.00 94.62 279 SER A CA 1
ATOM 2205 C C . SER A 1 279 ? -7.216 6.003 8.704 1.00 94.62 279 SER A C 1
ATOM 2207 O O . SER A 1 279 ? -6.628 6.629 9.591 1.00 94.62 279 SER A O 1
ATOM 2209 N N . TRP A 1 280 ? -7.600 6.583 7.574 1.00 91.69 280 TRP A N 1
ATOM 2210 C CA . TRP A 1 280 ? -7.330 7.970 7.215 1.00 91.69 280 TRP A CA 1
ATOM 2211 C C . TRP A 1 280 ? -7.969 8.974 8.178 1.00 91.69 280 TRP A C 1
ATOM 2213 O O . TRP A 1 280 ? -7.392 10.028 8.434 1.00 91.69 280 TRP A O 1
ATOM 2223 N N . ASP A 1 281 ? -9.133 8.651 8.747 1.00 89.00 281 ASP A N 1
ATOM 2224 C CA . ASP A 1 281 ? -9.800 9.465 9.772 1.00 89.00 281 ASP A CA 1
ATOM 2225 C C . ASP A 1 281 ? -9.145 9.303 11.164 1.00 89.00 281 ASP A C 1
ATOM 2227 O O . ASP A 1 281 ? -9.286 10.165 12.041 1.00 89.00 281 ASP A O 1
ATOM 2231 N N . GLY A 1 282 ? -8.347 8.244 11.342 1.00 93.44 282 GLY A N 1
ATOM 2232 C CA . GLY A 1 282 ? -7.681 7.861 12.583 1.00 93.44 282 GLY A CA 1
ATOM 2233 C C . GLY A 1 282 ? -8.555 7.064 13.557 1.00 93.44 282 GLY A C 1
ATOM 2234 O O . GLY A 1 282 ? -8.098 6.783 14.665 1.00 93.44 282 GLY A O 1
ATOM 2235 N N . GLU A 1 283 ? -9.792 6.723 13.186 1.00 92.56 283 GLU A N 1
ATOM 2236 C CA . GLU A 1 283 ? -10.780 6.125 14.093 1.00 92.56 283 GLU A CA 1
ATOM 2237 C C . GLU A 1 283 ? -10.736 4.591 14.130 1.00 92.56 283 GLU A C 1
ATOM 2239 O O . GLU A 1 283 ? -10.983 4.003 15.185 1.00 92.56 283 GLU A O 1
ATOM 2244 N N . ARG A 1 284 ? -10.411 3.937 13.007 1.00 95.19 284 ARG A N 1
ATOM 2245 C CA . ARG A 1 284 ? -10.468 2.474 12.833 1.00 95.19 284 ARG A CA 1
ATOM 2246 C C . ARG A 1 284 ? -9.094 1.886 12.600 1.00 95.19 284 ARG A C 1
ATOM 2248 O O . ARG A 1 284 ? -8.265 2.490 11.918 1.00 95.19 284 ARG A O 1
ATOM 2255 N N . TYR A 1 285 ? -8.874 0.686 13.126 1.00 97.50 285 TYR A N 1
ATOM 2256 C CA . TYR A 1 285 ? -7.674 -0.097 12.851 1.00 97.50 285 TYR A CA 1
ATOM 2257 C C . TYR A 1 285 ? -8.045 -1.354 12.070 1.00 97.50 285 TYR A C 1
ATOM 2259 O O . TYR A 1 285 ? -9.053 -1.994 12.362 1.00 97.50 285 TYR A O 1
ATOM 2267 N N . TYR A 1 286 ? -7.201 -1.728 11.117 1.00 97.25 286 TYR A N 1
ATOM 2268 C CA . TYR A 1 286 ? -7.330 -2.957 10.342 1.00 97.25 286 TYR A CA 1
ATOM 2269 C C . TYR A 1 286 ? -6.048 -3.768 10.468 1.00 97.25 286 TYR A C 1
ATOM 2271 O O . TYR A 1 286 ? -4.961 -3.200 10.397 1.00 97.25 286 TYR A O 1
ATOM 2279 N N . LYS A 1 287 ? -6.150 -5.084 10.641 1.00 96.19 287 LYS A N 1
ATOM 2280 C CA . LYS A 1 287 ? -4.991 -5.983 10.614 1.00 96.19 287 LYS A CA 1
ATOM 2281 C C . LYS A 1 287 ? -4.808 -6.563 9.215 1.00 96.19 287 LYS A C 1
ATOM 2283 O O . LYS A 1 287 ? -5.755 -7.092 8.641 1.00 96.19 287 LYS A O 1
ATOM 2288 N N . LEU A 1 288 ? -3.596 -6.486 8.684 1.00 96.38 288 LEU A N 1
ATOM 2289 C CA . LEU A 1 288 ? -3.202 -6.932 7.350 1.00 96.38 288 LEU A CA 1
ATOM 2290 C C . LEU A 1 288 ? -2.088 -7.977 7.460 1.00 96.38 288 LEU A C 1
ATOM 2292 O O . LEU A 1 288 ? -1.106 -7.756 8.163 1.00 96.38 288 LEU A O 1
ATOM 2296 N N . GLN A 1 289 ? -2.196 -9.072 6.716 1.00 95.69 289 GLN A N 1
ATOM 2297 C CA . GLN A 1 289 ? -1.092 -10.015 6.518 1.00 95.69 289 GLN A CA 1
ATOM 2298 C C . GLN A 1 289 ? -1.043 -10.431 5.051 1.00 95.69 289 GLN A C 1
ATOM 2300 O O . GLN A 1 289 ? -2.032 -10.917 4.508 1.00 95.69 289 GLN A O 1
ATOM 2305 N N . ILE A 1 290 ? 0.108 -10.248 4.403 1.00 93.50 290 ILE A N 1
ATOM 2306 C CA . ILE A 1 290 ? 0.300 -10.671 3.013 1.00 93.50 290 ILE A CA 1
ATOM 2307 C C . ILE A 1 290 ? 0.669 -12.155 2.975 1.00 93.50 290 ILE A C 1
ATOM 2309 O O . ILE A 1 290 ? 1.569 -12.591 3.692 1.00 93.50 290 ILE A O 1
ATOM 2313 N N . ILE A 1 291 ? -0.022 -12.916 2.125 1.00 91.00 291 ILE A N 1
ATOM 2314 C CA . ILE A 1 291 ? 0.079 -14.379 2.042 1.00 91.00 291 ILE A CA 1
ATOM 2315 C C . ILE A 1 291 ? 0.788 -14.831 0.770 1.00 91.00 291 ILE A C 1
ATOM 2317 O O . ILE A 1 291 ? 1.527 -15.811 0.799 1.00 91.00 291 ILE A O 1
ATOM 2321 N N . SER A 1 292 ? 0.594 -14.132 -0.351 1.00 88.44 292 SER A N 1
ATOM 2322 C CA . SER A 1 292 ? 1.211 -14.514 -1.624 1.00 88.44 292 SER A CA 1
ATOM 2323 C C . SER A 1 292 ? 1.265 -13.351 -2.611 1.00 88.44 292 SER A C 1
ATOM 2325 O O . SER A 1 292 ? 0.376 -12.507 -2.628 1.00 88.44 292 SER A O 1
ATOM 2327 N N . TRP A 1 293 ? 2.281 -13.340 -3.480 1.00 84.44 293 TRP A N 1
ATOM 2328 C CA . TRP A 1 293 ? 2.338 -12.486 -4.680 1.00 84.44 293 TRP A CA 1
ATOM 2329 C C . TRP A 1 293 ? 1.348 -12.916 -5.778 1.00 84.44 293 TRP A C 1
ATOM 2331 O O . TRP A 1 293 ? 1.050 -12.160 -6.707 1.00 84.44 293 TRP A O 1
ATOM 2341 N N . TYR A 1 294 ? 0.862 -14.149 -5.678 1.00 81.69 294 TYR A N 1
ATOM 2342 C CA . TYR A 1 294 ? -0.040 -14.772 -6.631 1.00 81.69 294 TYR A CA 1
ATOM 2343 C C . TYR A 1 294 ? -1.447 -14.883 -6.056 1.00 81.69 294 TYR A C 1
ATOM 2345 O O . TYR A 1 294 ? -1.651 -14.889 -4.837 1.00 81.69 294 TYR A O 1
ATOM 2353 N N . ASP A 1 295 ? -2.399 -15.030 -6.969 1.00 75.12 295 ASP A N 1
ATOM 2354 C CA . ASP A 1 295 ? -3.772 -15.371 -6.645 1.00 75.12 295 ASP A CA 1
ATOM 2355 C C . ASP A 1 295 ? -3.797 -16.785 -6.049 1.00 75.12 295 ASP A C 1
ATOM 2357 O O . ASP A 1 295 ? -3.455 -17.755 -6.727 1.00 75.12 295 ASP A O 1
ATOM 2361 N N . ALA A 1 296 ? -4.147 -16.896 -4.768 1.00 58.44 296 ALA A N 1
ATOM 2362 C CA . ALA A 1 296 ? -4.181 -18.165 -4.048 1.00 58.44 296 ALA A CA 1
ATOM 2363 C C . ALA A 1 296 ? -5.328 -19.079 -4.518 1.00 58.44 296 ALA A C 1
ATOM 2365 O O . ALA A 1 296 ? -5.303 -20.273 -4.230 1.00 58.44 296 ALA A O 1
ATOM 2366 N N . ASN A 1 297 ? -6.293 -18.543 -5.276 1.00 57.09 297 ASN A N 1
ATOM 2367 C CA . ASN A 1 297 ? -7.444 -19.281 -5.795 1.00 57.09 297 ASN A CA 1
ATOM 2368 C C . ASN A 1 297 ? -7.206 -19.879 -7.196 1.00 57.09 297 ASN A C 1
ATOM 2370 O O . ASN A 1 297 ? -8.091 -20.544 -7.739 1.00 57.09 297 ASN A O 1
ATOM 2374 N N . VAL A 1 298 ? -6.037 -19.654 -7.813 1.00 57.72 298 VAL A N 1
ATOM 2375 C CA . VAL A 1 298 ? -5.731 -20.093 -9.187 1.00 57.72 298 VAL A CA 1
ATOM 2376 C C . VAL A 1 298 ? -4.521 -21.033 -9.201 1.00 57.72 298 VAL A C 1
ATOM 2378 O O . VAL A 1 298 ? -3.556 -20.845 -8.464 1.00 57.72 298 VAL A O 1
ATOM 2381 N N . GLN A 1 299 ? -4.553 -22.067 -10.056 1.00 46.34 299 GLN A N 1
ATOM 2382 C CA . GLN A 1 299 ? -3.398 -22.948 -10.275 1.00 46.34 299 GLN A CA 1
ATOM 2383 C C . GLN A 1 299 ? -2.161 -22.138 -10.690 1.00 46.34 299 GLN A C 1
ATOM 2385 O O . GLN A 1 299 ? -2.245 -21.254 -11.539 1.00 46.34 299 GLN A O 1
ATOM 2390 N N . ILE A 1 300 ? -1.009 -22.485 -10.107 1.00 47.94 300 ILE A N 1
ATOM 2391 C CA . ILE A 1 300 ? 0.290 -21.847 -10.354 1.00 47.94 300 ILE A CA 1
ATOM 2392 C C . ILE A 1 300 ? 0.598 -21.874 -11.861 1.00 47.94 300 ILE A C 1
ATOM 2394 O O . ILE A 1 300 ? 0.920 -22.922 -12.421 1.00 47.94 300 ILE A O 1
ATOM 2398 N N . GLY A 1 301 ? 0.486 -20.708 -12.503 1.00 45.81 301 GLY A N 1
ATOM 2399 C CA . GLY A 1 301 ? 0.698 -20.510 -13.935 1.00 45.81 301 GLY A CA 1
ATOM 2400 C C . GLY A 1 301 ? 0.687 -19.022 -14.307 1.00 45.81 301 GLY A C 1
ATOM 2401 O O . GLY A 1 301 ? -0.364 -18.398 -14.390 1.00 45.81 301 GLY A O 1
ATOM 2402 N N . ASP A 1 302 ? 1.888 -18.473 -14.493 1.00 47.75 302 ASP A N 1
ATOM 2403 C CA . ASP A 1 302 ? 2.285 -17.269 -15.248 1.00 47.75 302 ASP A CA 1
ATOM 2404 C C . ASP A 1 302 ? 1.732 -15.865 -14.937 1.00 47.75 302 ASP A C 1
ATOM 2406 O O . ASP A 1 302 ? 2.201 -14.896 -15.537 1.00 47.75 302 ASP A O 1
ATOM 2410 N N . GLU A 1 303 ? 0.847 -15.665 -13.959 1.00 57.59 303 GLU A N 1
ATOM 2411 C CA . GLU A 1 303 ? 0.250 -14.336 -13.736 1.00 57.59 303 GLU A CA 1
ATOM 2412 C C . GLU A 1 303 ? 0.375 -13.788 -12.299 1.00 57.59 303 GLU A C 1
ATOM 2414 O O . GLU A 1 303 ? -0.616 -13.500 -11.634 1.00 57.59 303 GLU A O 1
ATOM 2419 N N . GLY A 1 304 ? 1.612 -13.576 -11.832 1.00 64.75 304 GLY A N 1
ATOM 2420 C CA . GLY A 1 304 ? 1.891 -12.873 -10.567 1.00 64.75 304 GLY A CA 1
ATOM 2421 C C . GLY A 1 304 ? 1.426 -11.409 -10.543 1.00 64.75 304 GLY A C 1
ATOM 2422 O O . GLY A 1 304 ? 1.189 -10.801 -11.589 1.00 64.75 304 GLY A O 1
ATOM 2423 N N . GLY A 1 305 ? 1.287 -10.847 -9.340 1.00 72.19 305 GLY A N 1
ATOM 2424 C CA . GLY A 1 305 ? 0.865 -9.459 -9.110 1.00 72.19 305 GLY A CA 1
ATOM 2425 C C . GLY A 1 305 ? -0.581 -9.298 -8.643 1.00 72.19 305 GLY A C 1
ATOM 2426 O O . GLY A 1 305 ? -1.002 -8.184 -8.346 1.00 72.19 305 GLY A O 1
ATOM 2427 N N . ARG A 1 306 ? -1.340 -10.395 -8.537 1.00 81.25 306 ARG A N 1
ATOM 2428 C CA . ARG A 1 306 ? -2.633 -10.438 -7.836 1.00 81.25 306 ARG A CA 1
ATOM 2429 C C . ARG A 1 306 ? -2.408 -10.939 -6.415 1.00 81.25 306 ARG A C 1
ATOM 2431 O O . ARG A 1 306 ? -2.554 -12.121 -6.140 1.00 81.25 306 ARG A O 1
ATOM 2438 N N . ILE A 1 307 ? -1.975 -10.039 -5.539 1.00 87.00 307 ILE A N 1
ATOM 2439 C CA . ILE A 1 307 ? -1.572 -10.382 -4.171 1.00 87.00 307 ILE A CA 1
ATOM 2440 C C . ILE A 1 307 ? -2.747 -10.973 -3.395 1.00 87.00 307 ILE A C 1
ATOM 2442 O O . ILE A 1 307 ? -3.840 -10.411 -3.419 1.00 87.00 307 ILE A O 1
ATOM 2446 N N . SER A 1 308 ? -2.487 -12.057 -2.667 1.00 88.31 308 SER A N 1
ATOM 2447 C CA . SER A 1 308 ? -3.417 -12.650 -1.704 1.00 88.31 308 SER A CA 1
ATOM 2448 C C . SER A 1 308 ? -3.035 -12.246 -0.281 1.00 88.31 308 SER A C 1
ATOM 2450 O O . SER A 1 308 ? -1.851 -12.264 0.072 1.00 88.31 308 SER A O 1
ATOM 2452 N N . TYR A 1 309 ? -4.015 -11.857 0.531 1.00 91.44 309 TYR A N 1
ATOM 2453 C CA . TYR A 1 309 ? -3.805 -11.287 1.862 1.00 91.44 309 TYR A CA 1
ATOM 2454 C C . TYR A 1 309 ? -5.008 -11.492 2.788 1.00 91.44 309 TYR A C 1
ATOM 2456 O O . TYR A 1 309 ? -6.144 -11.589 2.336 1.00 91.44 309 TYR A O 1
ATOM 2464 N N . TYR A 1 310 ? -4.775 -11.488 4.098 1.00 93.25 310 TYR A N 1
ATOM 2465 C CA . TYR A 1 310 ? -5.834 -11.340 5.096 1.00 93.25 310 TYR A CA 1
ATOM 2466 C C . TYR A 1 310 ? -6.004 -9.875 5.475 1.00 93.25 310 TYR A C 1
ATOM 2468 O O . TYR A 1 310 ? -5.014 -9.160 5.644 1.00 93.25 310 TYR A O 1
ATOM 2476 N N . LEU A 1 311 ? -7.254 -9.434 5.619 1.00 93.69 311 LEU A N 1
ATOM 2477 C CA . LEU A 1 311 ? -7.585 -8.095 6.084 1.00 93.69 311 LEU A CA 1
ATOM 2478 C C . LEU A 1 311 ? -8.896 -8.094 6.873 1.00 93.69 311 LEU A C 1
ATOM 2480 O O . LEU A 1 311 ? -9.945 -8.395 6.306 1.00 93.69 311 LEU A O 1
ATOM 2484 N N . ASP A 1 312 ? -8.827 -7.645 8.126 1.00 93.94 312 ASP A N 1
ATOM 2485 C CA . ASP A 1 312 ? -9.970 -7.542 9.032 1.00 93.94 312 ASP A CA 1
ATOM 2486 C C . ASP A 1 312 ? -9.936 -6.236 9.825 1.00 93.94 312 ASP A C 1
ATOM 2488 O O . ASP A 1 312 ? -8.872 -5.760 10.228 1.00 93.94 312 ASP A O 1
ATOM 2492 N N . GLU A 1 313 ? -11.115 -5.684 10.110 1.00 95.00 313 GLU A N 1
ATOM 2493 C CA . GLU A 1 313 ? -11.272 -4.575 11.054 1.00 95.00 313 GLU A CA 1
ATOM 2494 C C . GLU A 1 313 ? -11.128 -5.072 12.501 1.00 95.00 313 GLU A C 1
ATOM 2496 O O . GLU A 1 313 ? -11.729 -6.072 12.904 1.00 95.00 313 GLU A O 1
ATOM 2501 N N . LEU A 1 314 ? -10.357 -4.340 13.303 1.00 93.12 314 LEU A N 1
ATOM 2502 C CA . LEU A 1 314 ? -10.228 -4.556 14.739 1.00 93.12 314 LEU A CA 1
ATOM 2503 C C . LEU A 1 314 ? -11.308 -3.756 15.472 1.00 93.12 314 LEU A C 1
ATOM 2505 O O . LEU A 1 314 ? -11.304 -2.524 15.435 1.00 93.12 314 LEU A O 1
ATOM 2509 N N . LYS A 1 315 ? -12.219 -4.468 16.139 1.00 85.44 315 LYS A N 1
ATOM 2510 C CA . LYS A 1 315 ? -13.365 -3.880 16.850 1.00 85.44 315 LYS A CA 1
ATOM 2511 C C . LYS A 1 315 ? -12.997 -3.221 18.180 1.00 85.44 315 LYS A C 1
ATOM 2513 O O . LYS A 1 315 ? -11.894 -3.470 18.718 1.00 85.44 315 LYS A O 1
#

pLDDT: mean 70.29, std 23.87, range [24.97, 98.5]

Radius of gyration: 23.89 Å; chains: 1; bounding box: 51×98×53 Å

Foldseek 3Di:
DPVVVVVVVVVVVVPPPPPPPPVPQFPAAWFPDFFALLVQFHAGKWFAQQFQRDIESPPPGQKDQAQFAQNHGPCVVVVPDDDFQWFWMFGDFPDTDIDTAADDPPVNQKGWDQDPVPRDTDIDGRDDDDDDHDDNPDDPDDPVNHGHRCLFTAWMDHQQFIAGQFRRRHPFPKAKDWPFADDLVVFAAPVVVVVSCVVVVHDGFHWGQPQDKGFGHQVRVVVVCVVVVHDCVVVPQQDQVPGGDIDGGTGHNRSSQQWDWDDVVTDIGGRNIWMWMQGRNRPWIKIKHWDDQDDSVDDDDDDGRGTTMHIDIHD